Protein AF-A0A6A2ZY36-F1 (afdb_monomer_lite)

pLDDT: mean 84.41, std 17.47, range [30.14, 98.38]

Secondary structure (DSSP, 8-state):
----HHHHT-HHHHHHHHHHHHHH-EEEEEGGG-PSPPSSSEEEEESTTTT-TTGGG-SS-PPPS----HHHHHHHH-SEEEEE-SBSSTT-SSB-HHHHHHHHTTSSEEEE-----TTTSBTTB--SS-SS---HHHHS-TT--EEEE--STTS---SS-SS-B--GGGGGS-TT----S-BGGGTB---HHHH--S--SB-TT--B-SS-----PPPP--S---TTS---------S-S-PPPPGGGGSS--

Structure (mmCIF, N/CA/C/O backbone):
data_AF-A0A6A2ZY36-F1
#
_entry.id   AF-A0A6A2ZY36-F1
#
loop_
_atom_site.group_PDB
_atom_site.id
_atom_site.type_symbol
_atom_site.label_atom_id
_atom_site.label_alt_id
_atom_site.label_comp_id
_atom_site.label_asym_id
_atom_site.label_entity_id
_atom_site.label_seq_id
_atom_site.pdbx_PDB_ins_code
_atom_site.Cartn_x
_atom_site.Cartn_y
_atom_site.Cartn_z
_atom_site.occupancy
_atom_site.B_iso_or_equiv
_atom_site.auth_seq_id
_atom_site.auth_comp_id
_atom_site.auth_asym_id
_atom_site.auth_atom_id
_atom_site.pdbx_PDB_model_num
ATOM 1 N N . MET A 1 1 ? 21.900 26.917 17.293 1.00 45.84 1 MET A N 1
ATOM 2 C CA . MET A 1 1 ? 20.605 27.563 16.996 1.00 45.84 1 MET A CA 1
ATOM 3 C C . MET A 1 1 ? 19.534 26.663 17.595 1.00 45.84 1 MET A C 1
ATOM 5 O O . MET A 1 1 ? 19.335 25.571 17.084 1.00 45.84 1 MET A O 1
ATOM 9 N N . VAL A 1 2 ? 18.984 27.014 18.760 1.00 50.22 2 VAL A N 1
ATOM 10 C CA . VAL A 1 2 ? 17.964 26.189 19.430 1.00 50.22 2 VAL A CA 1
ATOM 11 C C . VAL A 1 2 ? 16.625 26.563 18.810 1.00 50.22 2 VAL A C 1
ATOM 13 O O . VAL A 1 2 ? 16.055 27.599 19.132 1.00 50.22 2 VAL A O 1
ATOM 16 N N . THR A 1 3 ? 16.170 25.772 17.847 1.00 63.72 3 THR A N 1
ATOM 17 C CA . THR A 1 3 ? 14.821 25.891 17.290 1.00 63.72 3 THR A CA 1
ATOM 18 C C . THR A 1 3 ? 13.804 25.589 18.384 1.00 63.72 3 THR A C 1
ATOM 20 O O . THR A 1 3 ? 13.923 24.578 19.080 1.00 63.72 3 THR A O 1
ATOM 23 N N . ASN A 1 4 ? 12.809 26.457 18.547 1.00 81.19 4 ASN A N 1
ATOM 24 C CA . ASN A 1 4 ? 11.738 26.261 19.510 1.00 81.19 4 ASN A CA 1
ATOM 25 C C . ASN A 1 4 ? 10.960 24.980 19.153 1.00 81.19 4 ASN A C 1
ATOM 27 O O . ASN A 1 4 ? 10.357 24.885 18.084 1.00 81.19 4 ASN A O 1
ATOM 31 N N . VAL A 1 5 ? 10.972 23.983 20.044 1.00 76.69 5 VAL A N 1
ATOM 32 C CA . VAL A 1 5 ? 10.307 22.683 19.828 1.00 76.69 5 VAL A CA 1
ATOM 33 C C . VAL A 1 5 ? 8.819 22.861 19.505 1.00 76.69 5 VAL A C 1
ATOM 35 O O . VAL A 1 5 ? 8.265 22.095 18.717 1.00 76.69 5 VAL A O 1
ATOM 38 N N . TRP A 1 6 ? 8.185 23.907 20.037 1.00 78.50 6 TRP A N 1
ATOM 39 C CA . TRP A 1 6 ? 6.778 24.219 19.792 1.00 78.50 6 TRP A CA 1
ATOM 40 C C . TRP A 1 6 ? 6.499 24.717 18.365 1.00 78.50 6 TRP A C 1
ATOM 42 O O . TRP A 1 6 ? 5.412 24.473 17.844 1.00 78.50 6 TRP A O 1
ATOM 52 N N . GLU A 1 7 ? 7.471 25.349 17.700 1.00 81.75 7 GLU A N 1
ATOM 53 C CA . GLU A 1 7 ? 7.352 25.735 16.285 1.00 81.75 7 GLU A CA 1
ATOM 54 C C . GLU A 1 7 ? 7.494 24.515 15.367 1.00 81.75 7 GLU A C 1
ATOM 56 O O . GLU A 1 7 ? 6.709 24.336 14.431 1.00 81.75 7 GLU A O 1
ATOM 61 N N . ILE A 1 8 ? 8.441 23.624 15.683 1.00 80.62 8 ILE A N 1
ATOM 62 C CA . ILE A 1 8 ? 8.648 22.366 14.950 1.00 80.62 8 ILE A CA 1
ATOM 63 C C . ILE A 1 8 ? 7.414 21.470 15.076 1.00 80.62 8 ILE A C 1
ATOM 65 O O . ILE A 1 8 ? 6.909 20.957 14.076 1.00 80.62 8 ILE A O 1
ATOM 69 N N . CYS A 1 9 ? 6.884 21.328 16.289 1.00 84.56 9 CYS A N 1
ATOM 70 C CA . CYS A 1 9 ? 5.749 20.455 16.588 1.00 84.56 9 CYS A CA 1
ATOM 71 C C . CYS A 1 9 ? 4.395 21.151 16.408 1.00 84.56 9 CYS A C 1
ATOM 73 O O . CYS A 1 9 ? 3.374 20.655 16.894 1.00 84.56 9 CYS A O 1
ATOM 75 N N . SER A 1 10 ? 4.375 22.293 15.717 1.00 89.81 10 SER A N 1
ATOM 76 C CA . SER A 1 10 ? 3.172 23.094 15.531 1.00 89.81 10 SER A CA 1
ATOM 77 C C . SER A 1 10 ? 2.039 22.291 14.868 1.00 89.81 10 SER A C 1
ATOM 79 O O . SER A 1 10 ? 2.289 21.399 14.044 1.00 89.81 10 SER A O 1
ATOM 81 N N . PRO A 1 11 ? 0.767 22.621 15.161 1.00 90.88 11 PRO A N 1
ATOM 82 C CA . PRO A 1 11 ? -0.379 21.992 14.506 1.00 90.88 11 PRO A CA 1
ATOM 83 C C . PRO A 1 11 ? -0.310 22.057 12.974 1.00 90.88 11 PRO A C 1
ATOM 85 O O . PRO A 1 11 ? -0.708 21.107 12.306 1.00 90.88 11 PRO A O 1
ATOM 88 N N . LYS A 1 12 ? 0.254 23.138 12.417 1.00 92.00 12 LYS A N 1
ATOM 89 C CA . LYS A 1 12 ? 0.430 23.326 10.971 1.00 92.00 12 LYS A CA 1
ATOM 90 C C . LYS A 1 12 ? 1.283 22.219 10.345 1.00 92.00 12 LYS A C 1
ATOM 92 O O . LYS A 1 12 ? 0.877 21.639 9.342 1.00 92.00 12 LYS A O 1
ATOM 97 N N . ASN A 1 13 ? 2.417 21.881 10.959 1.00 90.12 13 ASN A N 1
ATOM 98 C CA . ASN A 1 13 ? 3.304 20.829 10.454 1.00 90.12 13 ASN A CA 1
ATOM 99 C C . ASN A 1 13 ? 2.662 19.439 10.577 1.00 90.12 13 ASN A C 1
ATOM 101 O O . ASN A 1 13 ? 2.779 18.619 9.668 1.00 90.12 13 ASN A O 1
ATOM 105 N N . GLN A 1 14 ? 1.930 19.190 11.669 1.00 88.31 14 GLN A N 1
ATOM 106 C CA . GLN A 1 14 ? 1.202 17.930 11.860 1.00 88.31 14 GLN A CA 1
ATOM 107 C C . GLN A 1 14 ? 0.071 17.753 10.834 1.00 88.31 14 GLN A C 1
ATOM 109 O O . GLN A 1 14 ? -0.124 16.651 10.320 1.00 88.31 14 GLN A O 1
ATOM 114 N N . ILE A 1 15 ? -0.658 18.829 10.513 1.00 90.56 15 ILE A N 1
ATOM 115 C CA . ILE A 1 15 ? -1.703 18.826 9.479 1.00 90.56 15 ILE A CA 1
ATOM 116 C C . ILE A 1 15 ? -1.087 18.577 8.103 1.00 90.56 15 ILE A C 1
ATOM 118 O O . ILE A 1 15 ? -1.577 17.710 7.385 1.00 90.56 15 ILE A O 1
ATOM 122 N N . LEU A 1 16 ? 0.017 19.251 7.768 1.00 90.75 16 LEU A N 1
ATOM 123 C CA . LEU A 1 16 ? 0.695 19.058 6.485 1.00 90.75 16 LEU A CA 1
ATOM 124 C C . LEU A 1 16 ? 1.180 17.612 6.302 1.00 90.75 16 LEU A C 1
ATOM 126 O O . LEU A 1 16 ? 0.959 17.016 5.250 1.00 90.75 16 LEU A O 1
ATOM 130 N N . ALA A 1 17 ? 1.784 17.015 7.334 1.00 88.19 17 ALA A N 1
ATOM 131 C CA . ALA A 1 17 ? 2.196 15.611 7.297 1.00 88.19 17 ALA A CA 1
ATOM 132 C C . ALA A 1 17 ? 0.994 14.663 7.114 1.00 88.19 17 ALA A C 1
ATOM 134 O O . ALA A 1 17 ? 1.056 13.701 6.346 1.00 88.19 17 ALA A O 1
ATOM 135 N N . LEU A 1 18 ? -0.128 14.953 7.781 1.00 89.69 18 LEU A N 1
ATOM 136 C CA . LEU A 1 18 ? -1.365 14.185 7.638 1.00 89.69 18 LEU A CA 1
ATOM 137 C C . LEU A 1 18 ? -1.977 14.322 6.234 1.00 89.69 18 LEU A C 1
ATOM 139 O O . LEU A 1 18 ? -2.478 13.338 5.692 1.00 89.69 18 LEU A O 1
ATOM 143 N N . GLU A 1 19 ? -1.944 15.514 5.643 1.00 90.88 19 GLU A N 1
ATOM 144 C CA . GLU A 1 19 ? -2.397 15.764 4.271 1.00 90.88 19 GLU A CA 1
ATOM 145 C C . GLU A 1 19 ? -1.516 15.049 3.248 1.00 90.88 19 GLU A C 1
ATOM 147 O O . GLU A 1 19 ? -2.044 14.375 2.364 1.00 90.88 19 GLU A O 1
ATOM 152 N N . ALA A 1 20 ? -0.191 15.109 3.406 1.00 90.44 20 ALA A N 1
ATOM 153 C CA . ALA A 1 20 ? 0.746 14.376 2.560 1.00 90.44 20 ALA A CA 1
ATOM 154 C C . ALA A 1 20 ? 0.479 12.864 2.608 1.00 90.44 20 ALA A C 1
ATOM 156 O O . ALA A 1 20 ? 0.372 12.227 1.561 1.00 90.44 20 ALA A O 1
ATOM 157 N N . ALA A 1 21 ? 0.273 12.303 3.805 1.00 90.38 21 ALA A N 1
ATOM 158 C CA . ALA A 1 21 ? -0.079 10.896 3.967 1.00 90.38 21 ALA A CA 1
ATOM 159 C C . ALA A 1 21 ? -1.436 10.552 3.326 1.00 90.38 21 ALA A C 1
ATOM 161 O O . ALA A 1 21 ? -1.551 9.537 2.646 1.00 90.38 21 ALA A O 1
ATOM 162 N N . ARG A 1 22 ? -2.466 11.392 3.499 1.00 91.38 22 ARG A N 1
ATOM 163 C CA . ARG A 1 22 ? -3.797 11.180 2.894 1.00 91.38 22 ARG A CA 1
ATOM 164 C C . ARG A 1 22 ? -3.752 11.211 1.373 1.00 91.38 22 ARG A C 1
ATOM 166 O O . ARG A 1 22 ? -4.366 10.363 0.735 1.00 91.38 22 ARG A O 1
A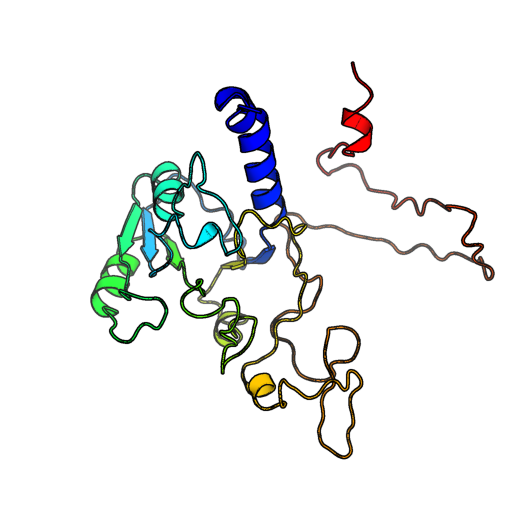TOM 173 N N . ASN A 1 23 ? -3.004 12.157 0.817 1.00 90.69 23 ASN A N 1
ATOM 174 C CA . ASN A 1 23 ? -2.794 12.270 -0.620 1.00 90.69 23 ASN A CA 1
ATOM 175 C C . ASN A 1 23 ? -1.857 11.176 -1.149 1.00 90.69 23 ASN A C 1
ATOM 177 O O . ASN A 1 23 ? -1.841 10.960 -2.350 1.00 90.69 23 ASN A O 1
ATOM 181 N N . GLY A 1 24 ? -1.103 10.510 -0.265 1.00 91.00 24 GLY A N 1
ATOM 182 C CA . GLY A 1 24 ? -0.145 9.435 -0.529 1.00 91.00 24 GLY A CA 1
ATOM 183 C C . GLY A 1 24 ? -0.746 8.050 -0.777 1.00 91.00 24 GLY A C 1
ATOM 184 O O . GLY A 1 24 ? -0.151 7.210 -1.447 1.00 91.00 24 GLY A O 1
ATOM 185 N N . ILE A 1 25 ? -1.910 7.785 -0.184 1.00 93.50 25 ILE A N 1
ATOM 186 C CA . ILE A 1 25 ? -2.499 6.444 -0.156 1.00 93.50 25 ILE A CA 1
ATOM 187 C C . ILE A 1 25 ? -3.125 6.117 -1.510 1.00 93.50 25 ILE A C 1
ATOM 189 O O . ILE A 1 25 ? -3.912 6.892 -2.053 1.00 93.50 25 ILE A O 1
ATOM 193 N N . VAL A 1 26 ? -2.831 4.923 -2.022 1.00 95.00 26 VAL A N 1
ATOM 194 C CA . VAL A 1 26 ? -3.328 4.457 -3.317 1.00 95.00 26 VAL A CA 1
ATOM 195 C C . VAL A 1 26 ? -4.366 3.361 -3.121 1.00 95.00 26 VAL A C 1
ATOM 197 O O . VAL A 1 26 ? -4.085 2.313 -2.539 1.00 95.00 26 VAL A O 1
ATOM 200 N N . LEU A 1 27 ? -5.571 3.585 -3.645 1.00 96.50 27 LEU A N 1
ATOM 201 C CA . LEU A 1 27 ? -6.621 2.573 -3.704 1.00 96.50 27 LEU A CA 1
ATOM 202 C C . LEU A 1 27 ? -6.389 1.663 -4.910 1.00 96.50 27 LEU A C 1
ATOM 204 O O . LEU A 1 27 ? -6.467 2.110 -6.051 1.00 96.50 27 LEU A O 1
ATOM 208 N N . LEU A 1 28 ? -6.097 0.390 -4.660 1.00 96.06 28 LEU A N 1
ATOM 209 C CA . LEU A 1 28 ? -5.771 -0.583 -5.705 1.00 96.06 28 LEU A CA 1
ATOM 210 C C . LEU A 1 28 ? -6.977 -1.441 -6.104 1.00 96.06 28 LEU A C 1
ATOM 212 O O . LEU A 1 28 ? -7.132 -1.795 -7.274 1.00 96.06 28 LEU A O 1
ATOM 216 N N . LYS A 1 29 ? -7.854 -1.734 -5.143 1.00 96.75 29 LYS A N 1
ATOM 217 C CA . LYS A 1 29 ? -9.073 -2.527 -5.338 1.00 96.75 29 L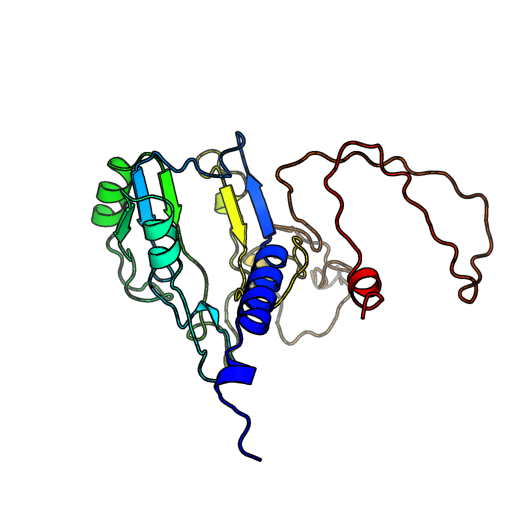YS A CA 1
ATOM 218 C C . LYS A 1 29 ? -10.181 -2.019 -4.422 1.00 96.75 29 LYS A C 1
ATOM 220 O O . LYS A 1 29 ? -9.892 -1.640 -3.287 1.00 96.75 29 LYS A O 1
ATOM 225 N N . ASN A 1 30 ? -11.420 -1.999 -4.913 1.00 96.69 30 ASN A N 1
ATOM 226 C CA . ASN A 1 30 ? -12.605 -1.634 -4.131 1.00 96.69 30 ASN A CA 1
ATOM 227 C C . ASN A 1 30 ? -13.878 -2.260 -4.722 1.00 96.69 30 ASN A C 1
ATOM 229 O O . ASN A 1 30 ? -14.711 -1.580 -5.331 1.00 96.69 30 ASN A O 1
ATOM 233 N N . ASP A 1 31 ? -14.006 -3.569 -4.565 1.00 94.25 31 ASP A N 1
ATOM 234 C CA . ASP A 1 31 ? -15.136 -4.337 -5.072 1.00 94.25 31 ASP A CA 1
ATOM 235 C C . ASP A 1 31 ? -16.379 -4.089 -4.221 1.00 94.25 31 ASP A C 1
ATOM 237 O O . ASP A 1 31 ? -16.299 -3.825 -3.020 1.00 94.25 31 ASP A O 1
ATOM 241 N N . ALA A 1 32 ? -17.548 -4.129 -4.865 1.00 88.88 32 ALA A N 1
ATOM 242 C CA . ALA A 1 32 ? -18.848 -3.872 -4.237 1.00 88.88 32 ALA A CA 1
ATOM 243 C C . ALA A 1 32 ? -18.923 -2.562 -3.418 1.00 88.88 32 ALA A C 1
ATOM 245 O O . ALA A 1 32 ? -19.812 -2.409 -2.584 1.00 88.88 32 ALA A O 1
ATOM 246 N N . LYS A 1 33 ? -18.017 -1.601 -3.675 1.00 91.25 33 LYS A N 1
ATOM 247 C CA . LYS A 1 33 ? -17.857 -0.367 -2.886 1.00 91.25 33 LYS A CA 1
ATOM 248 C C . LYS A 1 33 ? -17.663 -0.653 -1.388 1.00 91.25 33 LYS A C 1
ATOM 250 O O . LYS A 1 33 ? -18.218 0.060 -0.555 1.00 91.25 33 LYS A O 1
ATOM 255 N N . LEU A 1 34 ? -16.883 -1.689 -1.063 1.00 94.12 34 LEU A N 1
ATOM 256 C CA . LEU A 1 34 ? -16.559 -2.076 0.311 1.00 94.12 34 LEU A CA 1
ATOM 257 C C . LEU A 1 34 ? -16.033 -0.896 1.142 1.00 94.12 34 LEU A C 1
ATOM 259 O O . LEU A 1 34 ? -16.395 -0.732 2.305 1.00 94.12 34 LEU A O 1
ATOM 263 N N . LEU A 1 35 ? -15.153 -0.093 0.544 1.00 94.69 35 LEU A N 1
ATOM 264 C CA . LEU A 1 35 ? -14.575 1.095 1.154 1.00 94.69 35 LEU A CA 1
ATOM 265 C C . LEU A 1 35 ? -15.300 2.365 0.676 1.00 94.69 35 LEU A C 1
ATOM 267 O O . LEU A 1 35 ? -15.588 2.479 -0.524 1.00 94.69 35 LEU A O 1
ATOM 271 N N . PRO A 1 36 ? -15.517 3.354 1.572 1.00 93.56 36 PRO A N 1
ATOM 272 C CA . PRO A 1 36 ? -15.075 3.413 2.977 1.00 93.56 36 PRO A CA 1
ATOM 273 C C . PRO A 1 36 ? -15.922 2.568 3.950 1.00 93.56 36 PRO A C 1
ATOM 275 O O . PRO A 1 36 ? -17.133 2.451 3.795 1.00 93.56 36 PRO A O 1
ATOM 278 N N . LEU A 1 37 ? -15.280 2.041 5.000 1.00 9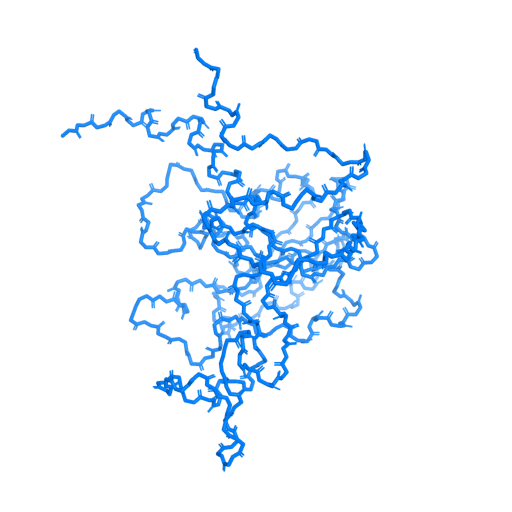2.19 37 LEU A N 1
ATOM 279 C CA . LEU A 1 37 ? -15.939 1.236 6.036 1.00 92.19 37 LEU A CA 1
ATOM 280 C C . LEU A 1 37 ? -16.890 2.087 6.907 1.00 92.19 37 LEU A C 1
ATOM 282 O O . LEU A 1 37 ? -16.495 3.176 7.330 1.00 92.19 37 LEU A O 1
ATOM 286 N N . PRO A 1 38 ? -18.107 1.616 7.244 1.00 91.12 38 PRO A N 1
ATOM 287 C CA . PRO A 1 38 ? -18.962 2.289 8.225 1.00 91.12 38 PRO A CA 1
ATOM 288 C C . PRO A 1 38 ? -18.374 2.292 9.653 1.00 91.12 38 PRO A C 1
ATOM 290 O O . PRO A 1 38 ? -17.576 1.447 10.032 1.00 91.12 38 PRO A O 1
ATOM 293 N N . LYS A 1 39 ? -18.777 3.252 10.495 1.00 90.12 39 LYS A N 1
ATOM 294 C CA . LYS A 1 39 ? -18.261 3.368 11.880 1.00 90.12 39 LYS A CA 1
ATOM 295 C C . LYS A 1 39 ? -18.943 2.427 12.882 1.00 90.12 39 LYS A C 1
ATOM 297 O O . LYS A 1 39 ? -18.340 2.056 13.886 1.00 90.12 39 LYS A O 1
ATOM 302 N N . SER A 1 40 ? -20.202 2.077 12.627 1.00 87.25 40 SER A N 1
ATOM 303 C CA . SER A 1 40 ? -21.051 1.279 13.521 1.00 87.25 40 SER A CA 1
ATOM 304 C C . SER A 1 40 ? -20.976 -0.210 13.168 1.00 87.25 40 SER A C 1
ATOM 306 O O . SER A 1 40 ? -21.968 -0.793 12.749 1.00 87.25 40 SER A O 1
ATOM 308 N N . MET A 1 41 ? -19.785 -0.798 13.283 1.00 91.06 41 MET A N 1
ATOM 309 C CA . MET A 1 41 ? -19.503 -2.205 12.957 1.00 91.06 41 MET A CA 1
ATOM 310 C C . MET A 1 41 ? -18.570 -2.840 13.998 1.00 91.06 41 MET A C 1
ATOM 312 O O . MET A 1 41 ? -18.011 -2.142 14.850 1.00 91.06 41 MET A O 1
ATOM 316 N N . SER A 1 42 ? -18.353 -4.147 13.882 1.00 96.88 42 SER A N 1
ATOM 317 C CA . SER A 1 42 ? -17.237 -4.863 14.500 1.00 96.88 42 SER A CA 1
ATOM 318 C C . SER A 1 42 ? -16.089 -5.075 13.503 1.00 96.88 42 SER A C 1
ATOM 320 O O . SER A 1 42 ? -16.307 -5.387 12.332 1.00 96.88 42 SER A O 1
ATOM 322 N N . LEU A 1 43 ? -14.852 -4.879 13.962 1.00 97.88 43 LEU A N 1
ATOM 323 C CA . LEU A 1 43 ? -13.655 -4.899 13.124 1.00 97.88 43 LEU A CA 1
ATOM 324 C C . LEU A 1 43 ? -12.595 -5.842 13.701 1.00 97.88 43 LEU A C 1
ATOM 326 O O . LEU A 1 43 ? -12.162 -5.682 14.841 1.00 97.88 43 LEU A O 1
ATOM 330 N N . ALA A 1 44 ? -12.118 -6.782 12.895 1.00 98.38 44 ALA A N 1
ATOM 331 C CA . ALA A 1 44 ? -10.916 -7.552 13.182 1.00 98.38 44 ALA A CA 1
ATOM 332 C C . ALA A 1 44 ? -9.721 -6.895 12.484 1.00 98.38 44 ALA A C 1
ATOM 334 O O . ALA A 1 44 ? -9.680 -6.814 11.260 1.00 98.38 44 ALA A O 1
ATOM 335 N N . VAL A 1 45 ? -8.732 -6.440 13.247 1.00 98.19 45 VAL A N 1
ATOM 336 C CA . VAL A 1 45 ? -7.459 -5.944 12.711 1.00 98.19 45 VAL A CA 1
ATOM 337 C C . VAL A 1 45 ? -6.417 -7.034 12.892 1.00 98.19 45 VAL A C 1
ATOM 339 O O . VAL A 1 45 ? -6.164 -7.470 14.014 1.00 98.19 45 VAL A O 1
ATOM 342 N N . ILE A 1 46 ? -5.818 -7.499 11.801 1.00 98.12 46 ILE A N 1
ATOM 343 C CA . ILE A 1 46 ? -4.875 -8.616 11.839 1.00 98.12 46 ILE A CA 1
ATOM 344 C C . ILE A 1 46 ? -3.594 -8.242 11.105 1.00 98.12 46 ILE A C 1
ATOM 346 O O . ILE A 1 46 ? -3.642 -7.696 10.008 1.00 98.12 46 ILE A O 1
ATOM 350 N N . GLY A 1 47 ? -2.445 -8.566 11.687 1.00 96.12 47 GLY A N 1
ATOM 351 C CA . GLY A 1 47 ? -1.160 -8.481 10.999 1.00 96.12 47 GLY A CA 1
ATOM 352 C C . GLY A 1 47 ? -0.070 -7.765 11.799 1.00 96.12 47 GLY A C 1
ATOM 353 O O . GLY A 1 47 ? -0.370 -6.916 12.645 1.00 96.12 47 GLY A O 1
ATOM 354 N N . PRO A 1 48 ? 1.203 -8.081 11.510 1.00 93.69 48 PRO A N 1
ATOM 355 C CA . PRO A 1 48 ? 2.354 -7.627 12.294 1.00 93.69 48 PRO A CA 1
ATOM 356 C C . PRO A 1 48 ? 2.570 -6.106 12.246 1.00 93.69 48 PRO A C 1
ATOM 358 O O . PRO A 1 48 ? 3.103 -5.531 13.189 1.00 93.69 48 PRO A O 1
ATOM 361 N N . ASN A 1 49 ? 2.114 -5.429 11.185 1.00 93.38 49 ASN A N 1
ATOM 362 C CA . ASN A 1 49 ? 2.275 -3.979 11.028 1.00 93.38 49 ASN A CA 1
ATOM 363 C C . ASN A 1 49 ? 1.165 -3.152 11.697 1.00 93.38 49 ASN A C 1
ATOM 365 O O . ASN A 1 49 ? 1.226 -1.920 11.695 1.00 93.38 49 ASN A O 1
ATOM 369 N N . ALA A 1 50 ? 0.136 -3.789 12.262 1.00 95.06 50 ALA A N 1
ATOM 370 C CA . ALA A 1 50 ? -1.012 -3.065 12.795 1.00 95.06 50 ALA A CA 1
ATOM 371 C C . ALA A 1 50 ? -0.678 -2.237 14.043 1.00 95.06 50 ALA A C 1
ATOM 373 O O . ALA A 1 50 ? -1.178 -1.120 14.172 1.00 95.06 50 ALA A O 1
ATOM 374 N N . ASP A 1 51 ? 0.165 -2.754 14.937 1.00 93.88 51 ASP A N 1
ATOM 375 C CA . ASP A 1 51 ? 0.533 -2.101 16.203 1.00 93.88 51 ASP A CA 1
ATOM 376 C C . ASP A 1 51 ? 1.982 -1.580 16.205 1.00 93.88 51 ASP A C 1
ATOM 378 O O . ASP A 1 51 ? 2.646 -1.536 17.235 1.00 93.88 51 ASP A O 1
ATOM 382 N N . SER A 1 52 ? 2.493 -1.193 15.028 1.00 88.56 52 SER A N 1
ATOM 383 C CA . SER A 1 52 ? 3.845 -0.643 14.879 1.00 88.56 52 SER A CA 1
ATOM 384 C C . SER A 1 52 ? 3.811 0.838 14.478 1.00 88.56 52 SER A C 1
ATOM 386 O O . SER A 1 52 ? 3.598 1.167 13.305 1.00 88.56 52 SER A O 1
ATOM 388 N N . PRO A 1 53 ? 4.033 1.774 15.420 1.00 83.19 53 PRO A N 1
ATOM 389 C CA . PRO A 1 53 ? 4.159 3.192 15.090 1.00 83.19 53 PRO A CA 1
ATOM 390 C C . PRO A 1 53 ? 5.478 3.509 14.368 1.00 83.19 53 PRO A C 1
ATOM 392 O O . PRO A 1 53 ? 5.542 4.498 13.639 1.00 83.19 53 PRO A O 1
ATOM 395 N N . GLN A 1 54 ? 6.519 2.689 14.555 1.00 81.56 54 GLN A N 1
ATOM 396 C CA . GLN A 1 54 ? 7.847 2.915 13.976 1.00 81.56 54 GLN A CA 1
ATOM 397 C C . GLN A 1 54 ? 7.922 2.497 12.509 1.00 81.56 54 GLN A C 1
ATOM 399 O O . GLN A 1 54 ? 8.528 3.210 11.714 1.00 81.56 54 GLN A O 1
ATOM 404 N N . THR A 1 55 ? 7.242 1.408 12.118 1.00 84.62 55 THR A N 1
ATOM 405 C CA . THR A 1 55 ? 7.262 0.932 10.724 1.00 84.62 55 THR A CA 1
ATOM 406 C C . THR A 1 55 ? 6.884 2.042 9.751 1.00 84.62 55 THR A C 1
ATOM 408 O O . THR A 1 55 ? 7.475 2.150 8.695 1.00 84.62 55 THR A O 1
ATOM 411 N N . ARG A 1 56 ? 5.948 2.921 10.115 1.00 83.56 56 ARG A N 1
ATOM 412 C CA . ARG A 1 56 ? 5.414 3.975 9.239 1.00 83.56 56 ARG A CA 1
ATOM 413 C C . ARG A 1 56 ? 6.419 5.056 8.841 1.00 83.56 56 ARG A C 1
ATOM 415 O O . ARG A 1 56 ? 6.126 5.812 7.923 1.00 83.56 56 ARG A O 1
ATOM 422 N N . ILE A 1 57 ? 7.518 5.174 9.576 1.00 85.38 57 ILE A N 1
ATOM 423 C CA . ILE A 1 57 ? 8.461 6.286 9.463 1.00 85.38 57 ILE A CA 1
ATOM 424 C C . ILE A 1 57 ? 9.465 6.050 8.322 1.00 85.38 57 ILE A C 1
ATOM 426 O O . ILE A 1 57 ? 10.007 7.013 7.793 1.00 85.38 57 ILE A O 1
ATOM 430 N N . GLY A 1 58 ? 9.683 4.793 7.922 1.00 88.00 58 GLY A N 1
ATOM 431 C CA . GLY A 1 58 ? 10.700 4.445 6.929 1.00 88.00 58 GLY A CA 1
ATOM 432 C C . GLY A 1 58 ? 12.118 4.563 7.498 1.00 88.00 58 GLY A C 1
ATOM 433 O O . GLY A 1 58 ? 12.367 4.181 8.644 1.00 88.00 58 GLY A O 1
ATOM 434 N N . ASN A 1 59 ? 13.053 5.070 6.694 1.00 89.00 59 ASN A N 1
ATOM 435 C CA . ASN A 1 59 ? 14.441 5.342 7.081 1.00 89.00 59 ASN A CA 1
ATOM 436 C C . ASN A 1 59 ? 14.757 6.844 7.030 1.00 89.00 59 ASN A C 1
ATOM 438 O O . ASN A 1 59 ? 13.888 7.662 6.751 1.00 89.00 59 ASN A O 1
ATOM 442 N N . TYR A 1 60 ? 16.003 7.215 7.353 1.00 90.25 60 TYR A N 1
ATOM 443 C CA . TYR A 1 60 ? 16.486 8.603 7.285 1.00 90.25 60 TYR A CA 1
ATOM 444 C C . TYR A 1 60 ? 15.617 9.627 8.043 1.00 90.25 60 TYR A C 1
ATOM 446 O O . TYR A 1 60 ? 15.586 10.812 7.714 1.00 90.25 60 TYR A O 1
ATOM 454 N N . ALA A 1 61 ? 14.935 9.184 9.098 1.00 87.50 61 ALA A N 1
ATOM 455 C CA . ALA A 1 61 ? 14.014 10.002 9.866 1.00 87.50 61 ALA A CA 1
ATOM 456 C C . ALA A 1 61 ? 14.558 10.336 11.256 1.00 87.50 61 ALA A C 1
ATOM 458 O O . ALA A 1 61 ? 15.165 9.504 11.932 1.00 87.50 61 ALA A O 1
ATOM 459 N N . GLY A 1 62 ? 14.286 11.561 11.704 1.00 85.88 62 GLY A N 1
ATOM 460 C CA . GLY A 1 62 ? 14.457 11.941 13.103 1.00 85.88 62 GLY A CA 1
ATOM 461 C C . GLY A 1 62 ? 13.318 11.413 13.989 1.00 85.88 62 GLY A C 1
ATOM 462 O O . GLY A 1 62 ? 12.292 10.955 13.477 1.00 85.88 62 GLY A O 1
ATOM 463 N N . PRO A 1 63 ? 13.454 11.509 15.323 1.00 85.88 63 PRO A N 1
ATOM 464 C CA . PRO A 1 63 ? 12.391 11.133 16.250 1.00 85.88 63 PRO A CA 1
ATOM 465 C C . PRO A 1 63 ? 11.107 11.933 15.968 1.00 85.88 63 PRO A C 1
ATOM 467 O O . PRO A 1 63 ? 11.143 13.167 16.002 1.00 85.88 63 PRO A O 1
ATOM 470 N N . PRO A 1 64 ? 9.963 11.281 15.690 1.00 85.19 64 PRO A N 1
ATOM 471 C CA . PRO A 1 64 ? 8.726 12.002 15.437 1.00 85.19 64 PRO A CA 1
ATOM 472 C C . PRO A 1 64 ? 8.167 12.576 16.740 1.00 85.19 64 PRO A C 1
ATOM 474 O O . PRO A 1 64 ? 8.227 11.940 17.790 1.00 85.19 64 PRO A O 1
ATOM 477 N N . TRP A 1 65 ? 7.514 13.736 16.656 1.00 84.62 65 TRP A N 1
ATOM 478 C CA . TRP A 1 65 ? 6.747 14.279 17.784 1.00 84.62 65 TRP A CA 1
ATOM 479 C C . TRP A 1 65 ? 5.596 13.355 18.197 1.00 84.62 65 TRP A C 1
ATOM 481 O O . TRP A 1 65 ? 5.331 13.132 19.376 1.00 84.62 65 TRP A O 1
ATOM 491 N N . LYS A 1 66 ? 4.888 12.818 17.200 1.00 85.44 66 LYS A N 1
ATOM 492 C CA . LYS A 1 66 ? 3.753 11.922 17.387 1.00 85.44 66 LYS A CA 1
ATOM 493 C C . LYS A 1 66 ? 3.740 10.899 16.264 1.00 85.44 66 LYS A C 1
ATOM 495 O O . LYS A 1 66 ? 3.727 11.271 15.095 1.00 85.44 66 LYS A O 1
ATOM 500 N N . SER A 1 67 ? 3.670 9.624 16.627 1.00 85.25 67 SER A N 1
ATOM 501 C CA . SER A 1 67 ? 3.371 8.542 15.692 1.00 85.25 67 SER A CA 1
ATOM 502 C C . SER A 1 67 ? 2.183 7.744 16.214 1.00 85.25 67 SER A C 1
ATOM 504 O O . SER A 1 67 ? 2.127 7.398 17.392 1.00 85.25 67 SER A O 1
ATOM 506 N N . VAL A 1 68 ? 1.201 7.508 15.345 1.00 90.12 68 VAL A N 1
ATOM 507 C CA . VAL A 1 68 ? -0.032 6.783 15.671 1.00 90.12 68 VAL A CA 1
ATOM 508 C C . VAL A 1 68 ? -0.021 5.480 14.888 1.00 90.12 68 VAL A C 1
ATOM 510 O O . VAL A 1 68 ? 0.008 5.495 13.655 1.00 90.12 68 VAL A O 1
ATOM 513 N N . ALA A 1 69 ? -0.050 4.354 15.600 1.00 92.62 69 ALA A N 1
ATOM 514 C CA . ALA A 1 69 ? -0.131 3.043 14.969 1.00 92.62 69 ALA A CA 1
ATOM 515 C C . ALA A 1 69 ? -1.475 2.879 14.229 1.00 92.62 69 ALA A C 1
ATOM 517 O O . ALA A 1 69 ? -2.498 3.398 14.698 1.00 92.62 69 ALA A O 1
ATOM 518 N N . PRO A 1 70 ? -1.524 2.139 13.104 1.00 94.31 70 PRO A N 1
ATOM 519 C CA . PRO A 1 70 ? -2.774 1.884 12.389 1.00 94.31 70 PRO A CA 1
ATOM 520 C C . PRO A 1 70 ? -3.875 1.318 13.293 1.00 94.31 70 PRO A C 1
ATOM 522 O O . PRO A 1 70 ? -5.020 1.760 13.220 1.00 94.31 70 PRO A O 1
ATOM 525 N N . LEU A 1 71 ? -3.521 0.412 14.208 1.00 96.44 71 LEU A N 1
ATOM 526 C CA . LEU A 1 71 ? -4.436 -0.163 15.187 1.00 96.44 71 LEU A CA 1
ATOM 527 C C . LEU A 1 71 ? -5.055 0.902 16.095 1.00 96.44 71 LEU A C 1
ATOM 529 O O . LEU A 1 71 ? -6.261 0.880 16.335 1.00 96.44 71 LEU A O 1
ATOM 533 N N . GLN A 1 72 ? -4.251 1.844 16.589 1.00 95.50 72 GLN A N 1
ATOM 534 C CA . GLN A 1 72 ? -4.737 2.928 17.441 1.00 95.50 72 GLN A CA 1
ATOM 535 C C . GLN A 1 72 ? -5.703 3.840 16.673 1.00 95.50 72 GLN A C 1
ATOM 537 O O . GLN A 1 72 ? -6.750 4.219 1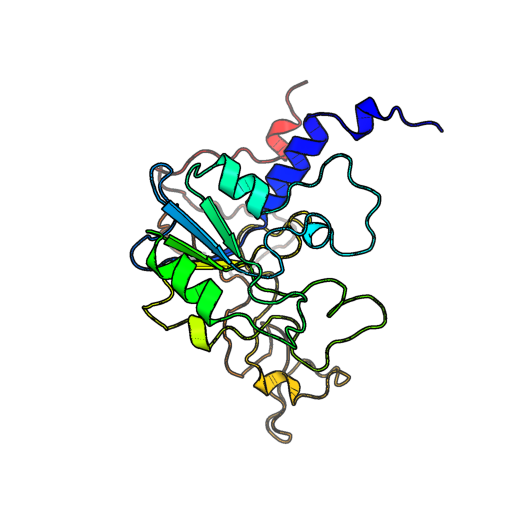7.203 1.00 95.50 72 GLN A O 1
ATOM 542 N N . ALA A 1 73 ? -5.390 4.150 15.411 1.00 93.56 73 ALA A N 1
ATOM 543 C CA . ALA A 1 73 ? -6.272 4.930 14.550 1.00 93.56 73 ALA A CA 1
ATOM 544 C C . ALA A 1 73 ? -7.595 4.190 14.276 1.00 93.56 73 ALA A C 1
ATOM 546 O O . ALA A 1 73 ? -8.666 4.781 14.429 1.00 93.56 73 ALA A O 1
ATOM 547 N N . LEU A 1 74 ? -7.545 2.891 13.966 1.00 95.81 74 LEU A N 1
ATOM 548 C CA . LEU A 1 74 ? -8.730 2.069 13.698 1.00 95.81 74 LEU A CA 1
ATOM 549 C C . LEU A 1 74 ? -9.600 1.877 14.945 1.00 95.81 74 LEU A C 1
ATOM 551 O O . LEU A 1 74 ? -10.805 2.090 14.859 1.00 95.81 74 LEU A O 1
ATOM 555 N N . LYS A 1 75 ? -9.011 1.621 16.120 1.00 96.19 75 LYS A N 1
ATOM 556 C CA . LYS A 1 75 ? -9.732 1.597 17.410 1.00 96.19 75 LYS A CA 1
ATOM 557 C C . LYS A 1 75 ? -10.418 2.930 17.729 1.00 96.19 75 LYS A C 1
ATOM 559 O O . LYS A 1 75 ? -11.455 2.963 18.394 1.00 96.19 75 LYS A O 1
ATOM 564 N N . SER A 1 76 ? -9.846 4.051 17.281 1.00 95.19 76 SER A N 1
ATOM 565 C CA . SER A 1 76 ? -10.476 5.365 17.452 1.00 95.19 76 SER A CA 1
ATOM 566 C C . SER A 1 76 ? -11.679 5.562 16.519 1.00 95.19 76 SER A C 1
ATOM 568 O O . SER A 1 76 ? -12.637 6.228 16.918 1.00 95.19 76 SER A O 1
ATOM 570 N N . TYR A 1 77 ? -11.643 4.943 15.331 1.00 95.12 77 TYR A N 1
ATOM 571 C CA . TYR A 1 77 ? -12.658 5.029 14.279 1.00 95.12 77 TYR A CA 1
ATOM 572 C C . TYR A 1 77 ? -13.826 4.045 14.478 1.00 95.12 77 TYR A C 1
ATOM 574 O O . TYR A 1 77 ? -14.981 4.466 14.425 1.00 95.12 77 TYR A O 1
ATOM 582 N N . VAL A 1 78 ? -13.529 2.772 14.764 1.00 96.44 78 VAL A N 1
ATOM 583 C CA . VAL A 1 78 ? -14.487 1.701 15.087 1.00 96.44 78 VAL A CA 1
ATOM 584 C C . VAL A 1 78 ? -14.211 1.218 16.508 1.00 96.44 78 VAL A C 1
ATOM 586 O O . VAL A 1 78 ? -13.167 0.628 16.792 1.00 96.44 78 VAL A O 1
ATOM 589 N N . LYS A 1 79 ? -15.150 1.462 17.428 1.00 93.62 79 LYS A N 1
ATOM 590 C CA . LYS A 1 79 ? -14.955 1.148 18.855 1.00 93.62 79 LYS A CA 1
ATOM 591 C C . LYS A 1 79 ? -14.873 -0.353 19.129 1.00 93.62 79 LYS A C 1
ATOM 593 O O . LYS A 1 79 ? -14.073 -0.765 19.964 1.00 93.62 79 LYS A O 1
ATOM 598 N N . ASN A 1 80 ? -15.652 -1.159 18.410 1.00 96.38 80 ASN A N 1
ATOM 599 C CA . ASN A 1 80 ? -15.632 -2.615 18.523 1.00 96.38 80 ASN A CA 1
ATOM 600 C C . ASN A 1 80 ? -14.534 -3.217 17.628 1.00 96.38 80 ASN A C 1
ATOM 602 O O . ASN A 1 80 ? -14.821 -3.868 16.628 1.00 96.38 80 ASN A O 1
ATOM 606 N N . THR A 1 81 ? -13.272 -2.927 17.952 1.00 97.69 81 THR A N 1
ATOM 607 C CA . THR A 1 81 ? -12.107 -3.433 17.213 1.00 97.69 81 THR A CA 1
ATOM 608 C C . THR A 1 81 ? -11.335 -4.456 18.042 1.00 97.69 81 THR A C 1
ATOM 610 O O . THR A 1 81 ? -10.838 -4.132 19.124 1.00 97.69 81 THR A O 1
ATOM 613 N N . VAL A 1 82 ? -11.153 -5.661 17.500 1.00 97.88 82 VAL A N 1
ATOM 614 C CA . VAL A 1 82 ? -10.315 -6.725 18.071 1.00 97.88 82 VAL A CA 1
ATOM 615 C C . VAL A 1 82 ? -9.044 -6.864 17.239 1.00 97.88 82 VAL A C 1
ATOM 617 O O . VAL A 1 82 ? -9.085 -6.769 16.017 1.00 97.88 82 VAL A O 1
ATOM 620 N N . TYR A 1 83 ? -7.906 -7.074 17.898 1.00 97.88 83 TYR A N 1
ATOM 621 C CA . TYR A 1 83 ? -6.601 -7.153 17.245 1.00 97.88 83 TYR A CA 1
ATOM 622 C C . TYR A 1 83 ? -5.914 -8.492 17.472 1.00 97.88 83 TYR A C 1
ATOM 624 O O . TYR A 1 83 ? -5.963 -9.032 18.577 1.00 97.88 83 TYR A O 1
ATOM 632 N N . HIS A 1 84 ? -5.213 -8.972 16.445 1.00 97.44 84 HIS A N 1
ATOM 633 C CA . HIS A 1 84 ? -4.253 -10.057 16.579 1.00 97.44 84 HIS A CA 1
ATOM 634 C C . HIS A 1 84 ? -3.068 -9.895 15.611 1.00 97.44 84 HIS A C 1
ATOM 636 O O . HIS A 1 84 ? -3.285 -9.728 14.413 1.00 97.44 84 HIS A O 1
ATOM 642 N N . PRO A 1 85 ? -1.807 -10.007 16.062 1.00 95.62 85 PRO A N 1
ATOM 643 C CA . PRO A 1 85 ? -0.650 -9.843 15.177 1.00 95.62 85 PRO A CA 1
ATOM 644 C C . PRO A 1 85 ? -0.559 -10.942 14.106 1.00 95.62 85 PRO A C 1
ATOM 646 O O . PRO A 1 85 ? -0.072 -10.690 13.008 1.00 95.62 85 PRO A O 1
ATOM 649 N N . CYS A 1 86 ? -1.073 -12.147 14.400 1.00 96.06 86 CYS A N 1
ATOM 650 C CA . CYS A 1 86 ? -0.913 -13.396 13.631 1.00 96.06 86 CYS A CA 1
ATOM 651 C C . CYS A 1 86 ? 0.543 -13.878 13.544 1.00 96.06 86 CYS A C 1
ATOM 653 O O . CYS A 1 86 ? 0.824 -15.016 13.917 1.00 96.06 86 CYS A O 1
ATOM 655 N N . CYS A 1 87 ? 1.447 -12.998 13.128 1.00 92.56 87 CYS A N 1
ATOM 656 C CA . CYS A 1 87 ? 2.889 -13.174 13.093 1.00 92.56 87 CYS A CA 1
ATOM 657 C C . CYS A 1 87 ? 3.541 -12.213 14.089 1.00 92.56 87 CYS A C 1
ATOM 659 O O . CYS A 1 87 ? 3.159 -11.048 14.156 1.00 92.56 87 CYS A O 1
ATOM 661 N N . ASN A 1 88 ? 4.574 -12.659 14.803 1.00 86.69 88 ASN A N 1
ATOM 662 C CA . ASN A 1 88 ? 5.316 -11.777 15.716 1.00 86.69 88 ASN A CA 1
ATOM 663 C C . ASN A 1 88 ? 6.253 -10.798 14.984 1.00 86.69 88 ASN A C 1
ATOM 665 O O . ASN A 1 88 ? 6.627 -9.773 15.542 1.00 86.69 88 ASN A O 1
ATOM 669 N N . MET A 1 89 ? 6.654 -11.128 13.754 1.00 86.19 89 MET A N 1
ATOM 670 C CA . MET A 1 89 ? 7.585 -10.358 12.925 1.00 86.19 89 MET A CA 1
ATOM 671 C C . MET A 1 89 ? 7.143 -10.389 11.462 1.00 86.19 89 MET A C 1
ATOM 673 O O . MET A 1 89 ? 6.381 -11.270 11.061 1.00 86.19 89 MET A O 1
ATOM 677 N N . ILE A 1 90 ? 7.669 -9.462 10.660 1.00 88.38 90 ILE A N 1
ATOM 678 C CA . ILE A 1 90 ? 7.340 -9.335 9.234 1.00 88.38 90 ILE A CA 1
ATOM 679 C C . ILE A 1 90 ? 7.774 -10.547 8.411 1.00 88.38 90 ILE A C 1
ATOM 681 O O . ILE A 1 90 ? 7.003 -11.011 7.577 1.00 88.38 90 ILE A O 1
ATOM 685 N N . SER A 1 91 ? 8.937 -11.132 8.707 1.00 84.94 91 SER A N 1
ATOM 686 C CA . SER A 1 91 ? 9.391 -12.386 8.083 1.00 84.94 91 SER A CA 1
ATOM 687 C C . SER A 1 91 ? 8.513 -13.599 8.423 1.00 84.94 91 SER A C 1
ATOM 689 O O . SER A 1 91 ? 8.655 -14.644 7.799 1.00 84.94 91 SER A O 1
ATOM 691 N N . CYS A 1 92 ? 7.620 -13.460 9.413 1.00 87.12 92 CYS A N 1
ATOM 692 C CA . CYS A 1 92 ? 6.579 -14.409 9.798 1.00 87.12 92 CYS A CA 1
ATOM 693 C C . CYS A 1 92 ? 7.013 -15.890 9.802 1.00 87.12 92 CYS A C 1
ATOM 695 O O . CYS A 1 92 ? 6.423 -16.740 9.141 1.00 87.12 92 CYS A O 1
ATOM 697 N N . SER A 1 93 ? 8.036 -16.224 10.593 1.00 84.69 93 SER A N 1
ATOM 698 C CA . SER A 1 93 ? 8.507 -17.611 10.742 1.00 84.69 93 SER A CA 1
ATOM 699 C C . SER A 1 93 ? 7.536 -18.519 11.506 1.00 84.69 93 SER A C 1
ATOM 701 O O . SER A 1 93 ? 7.546 -19.734 11.334 1.00 84.69 93 SER A O 1
ATOM 703 N N . THR A 1 94 ? 6.702 -17.937 12.369 1.00 86.69 94 THR A N 1
ATOM 704 C CA . THR A 1 94 ? 5.681 -18.637 13.153 1.00 86.69 94 THR A CA 1
ATOM 705 C C . THR A 1 94 ? 4.356 -17.906 13.020 1.00 86.69 94 THR A C 1
ATOM 707 O O . THR A 1 94 ? 4.308 -16.673 13.048 1.00 86.69 94 THR A O 1
ATOM 710 N N . THR A 1 95 ? 3.280 -18.675 12.862 1.00 92.00 95 THR A N 1
ATOM 711 C CA . THR A 1 95 ? 1.937 -18.144 12.638 1.00 92.00 95 THR A CA 1
ATOM 712 C C . THR A 1 95 ? 0.966 -18.664 13.689 1.00 92.00 95 THR A C 1
ATOM 714 O O . THR A 1 95 ? 1.055 -19.799 14.151 1.00 92.00 95 THR A O 1
ATOM 717 N N . ALA A 1 96 ? 0.002 -17.826 14.050 1.00 95.56 96 ALA A N 1
ATOM 718 C CA . ALA A 1 96 ? -1.137 -18.191 14.883 1.00 95.56 96 ALA A CA 1
ATOM 719 C C . ALA A 1 96 ? -2.438 -18.002 14.084 1.00 95.56 96 ALA A C 1
ATOM 721 O O . ALA A 1 96 ? -3.312 -17.211 14.452 1.00 95.56 96 ALA A O 1
ATOM 722 N N . ILE A 1 97 ? -2.526 -18.721 12.956 1.00 95.69 97 ILE A N 1
ATOM 723 C CA . ILE A 1 97 ? -3.616 -18.607 11.973 1.00 95.69 97 ILE A CA 1
ATOM 724 C C . ILE A 1 97 ? -4.965 -18.942 12.605 1.00 95.69 97 ILE A C 1
ATOM 726 O O . ILE A 1 97 ? -5.917 -18.198 12.405 1.00 95.69 97 ILE A O 1
ATOM 730 N N . GLU A 1 98 ? -5.048 -20.003 13.409 1.00 96.62 98 GLU A N 1
ATOM 731 C CA . GLU A 1 98 ? -6.304 -20.426 14.045 1.00 96.62 98 GLU A CA 1
ATOM 732 C C . GLU A 1 98 ? -6.920 -19.297 14.883 1.00 96.62 98 GLU A C 1
ATOM 734 O O . GLU A 1 98 ? -8.074 -18.923 14.682 1.00 96.62 98 GLU A O 1
ATOM 739 N N . LYS A 1 99 ? -6.109 -18.649 15.729 1.00 96.38 99 LYS A N 1
ATOM 740 C CA . LYS A 1 99 ? -6.546 -17.498 16.534 1.00 96.38 99 LYS A CA 1
ATOM 741 C C . LYS A 1 99 ? -6.974 -16.313 15.669 1.00 96.38 99 LYS A C 1
ATOM 743 O O . LYS A 1 99 ? -7.958 -15.645 15.981 1.00 96.38 99 LYS A O 1
ATOM 748 N N . ALA A 1 100 ? -6.240 -16.043 14.588 1.00 97.31 100 ALA A N 1
ATOM 749 C CA . ALA A 1 100 ? -6.573 -14.971 13.655 1.00 97.31 100 ALA A CA 1
ATOM 750 C C . ALA A 1 100 ? -7.920 -15.233 12.953 1.00 97.31 100 ALA A C 1
ATOM 752 O O . ALA A 1 100 ? -8.757 -14.333 12.873 1.00 97.31 100 ALA A O 1
ATOM 753 N N . VAL A 1 101 ? -8.165 -16.473 12.519 1.00 97.81 101 VAL A N 1
ATOM 754 C CA . VAL A 1 101 ? -9.429 -16.908 11.906 1.00 97.81 101 VAL A CA 1
ATOM 755 C C . VAL A 1 101 ? -10.587 -16.824 12.902 1.00 97.81 101 VAL A C 1
ATOM 757 O O . VAL A 1 101 ? -11.665 -16.352 12.548 1.00 97.81 101 VAL A O 1
ATOM 760 N N . ASP A 1 102 ? -10.378 -17.216 14.157 1.00 98.00 102 ASP A N 1
ATOM 761 C CA . ASP A 1 102 ? -11.413 -17.144 15.193 1.00 98.00 102 ASP A CA 1
ATOM 762 C C . ASP A 1 102 ? -11.820 -15.711 15.543 1.00 98.00 102 ASP A C 1
ATOM 764 O O . ASP A 1 102 ? -12.963 -15.462 15.935 1.00 98.00 102 ASP A O 1
ATOM 768 N N . ILE A 1 103 ? -10.893 -14.761 15.436 1.00 97.56 103 ILE A N 1
ATOM 769 C CA . ILE A 1 103 ? -11.190 -13.334 15.595 1.00 97.56 103 ILE A CA 1
ATOM 770 C C . ILE A 1 103 ? -11.915 -12.809 14.354 1.00 97.56 103 ILE A C 1
ATOM 772 O O . ILE A 1 103 ? -12.926 -12.125 14.493 1.00 97.56 103 ILE A O 1
ATOM 776 N N . ALA A 1 104 ? -11.460 -13.185 13.155 1.00 97.94 104 ALA A N 1
ATOM 777 C CA . ALA A 1 104 ? -12.092 -12.795 11.898 1.00 97.94 104 ALA A CA 1
ATOM 778 C C . ALA A 1 104 ? -13.560 -13.249 11.807 1.00 97.94 104 ALA A C 1
ATOM 780 O O . ALA A 1 104 ? -14.414 -12.465 11.414 1.00 97.94 104 ALA A O 1
ATOM 781 N N . LYS A 1 105 ? -13.878 -14.475 12.246 1.00 97.88 105 LYS A N 1
ATOM 782 C CA . LYS A 1 105 ? -15.252 -15.020 12.265 1.00 97.88 105 LYS A CA 1
ATOM 783 C C . LYS A 1 105 ? -16.233 -14.239 13.146 1.00 97.88 105 LYS A C 1
ATOM 785 O O . LYS A 1 105 ? -17.438 -14.406 12.997 1.00 97.88 105 LYS A O 1
ATOM 790 N N . ARG A 1 106 ? -15.730 -13.453 14.102 1.00 97.06 106 ARG A N 1
ATOM 791 C CA . ARG A 1 106 ? -16.534 -12.696 15.075 1.00 97.06 106 ARG A CA 1
ATOM 792 C C . ARG A 1 106 ? -16.684 -11.218 14.713 1.00 97.06 106 ARG A C 1
ATOM 794 O O . ARG A 1 106 ? -17.288 -10.484 15.491 1.00 97.06 106 ARG A O 1
ATOM 801 N N . ALA A 1 107 ? -16.117 -10.789 13.588 1.00 97.50 107 ALA A N 1
ATOM 802 C CA . ALA A 1 107 ? -16.167 -9.412 13.124 1.00 97.50 107 ALA A CA 1
ATOM 803 C C . ALA A 1 107 ? -16.924 -9.303 11.795 1.00 97.50 107 ALA A C 1
ATOM 805 O O . ALA A 1 107 ? -16.863 -10.205 10.963 1.00 97.50 107 ALA A O 1
ATOM 806 N N . ASP A 1 108 ? -17.582 -8.167 11.579 1.00 96.31 108 ASP A N 1
ATOM 807 C CA . ASP A 1 108 ? -18.269 -7.855 10.322 1.00 96.31 108 ASP A CA 1
ATOM 808 C C . ASP A 1 108 ? -17.256 -7.615 9.194 1.00 96.31 108 ASP A C 1
ATOM 810 O O . ASP A 1 108 ? -17.483 -7.985 8.043 1.00 96.31 108 ASP A O 1
ATOM 814 N N . TYR A 1 109 ? -16.116 -7.003 9.534 1.00 96.44 109 TYR A N 1
ATOM 815 C CA . TYR A 1 109 ? -15.043 -6.695 8.595 1.00 96.44 109 TYR A CA 1
ATOM 816 C C . TYR A 1 109 ? -13.678 -7.085 9.153 1.00 96.44 109 TYR A C 1
ATOM 818 O O . TYR A 1 109 ? -13.408 -6.978 10.351 1.00 96.44 109 TYR A O 1
ATOM 826 N N . VAL A 1 110 ? -12.784 -7.478 8.248 1.00 97.69 110 VAL A N 1
ATOM 827 C CA . VAL A 1 110 ? -11.394 -7.815 8.554 1.00 97.69 110 VAL A CA 1
ATOM 828 C C . VAL A 1 110 ? -10.477 -6.850 7.812 1.00 97.69 110 VAL A C 1
ATOM 830 O O . VAL A 1 110 ? -10.573 -6.700 6.596 1.00 97.69 110 VAL A O 1
ATOM 833 N N . VAL A 1 111 ? -9.565 -6.209 8.539 1.00 97.81 111 VAL A N 1
ATOM 834 C CA . VAL A 1 111 ? -8.500 -5.373 7.983 1.00 97.81 111 VAL A CA 1
ATOM 835 C C . VAL A 1 111 ? -7.168 -6.058 8.241 1.00 97.81 111 VAL A C 1
ATOM 837 O O . VAL A 1 111 ? -6.706 -6.146 9.380 1.00 97.81 111 VAL A O 1
ATOM 840 N N . LEU A 1 112 ? -6.550 -6.536 7.162 1.00 96.94 112 LEU A N 1
ATOM 841 C CA . LEU A 1 112 ? -5.207 -7.101 7.192 1.00 96.94 112 LEU A CA 1
ATOM 842 C C . LEU A 1 112 ? -4.176 -5.986 6.994 1.00 96.94 112 LEU A C 1
ATOM 844 O O . LEU A 1 112 ? -4.203 -5.288 5.983 1.00 96.94 112 LEU A O 1
ATOM 848 N N . ILE A 1 113 ? -3.263 -5.821 7.949 1.00 95.25 113 ILE A N 1
ATOM 849 C CA . ILE A 1 113 ? -2.163 -4.851 7.880 1.00 95.25 113 ILE A CA 1
ATOM 850 C C . ILE A 1 113 ? -0.864 -5.632 7.729 1.00 95.25 113 ILE A C 1
ATOM 852 O O . ILE A 1 113 ? -0.179 -5.976 8.696 1.00 95.25 113 ILE A O 1
ATOM 856 N N . MET A 1 114 ? -0.579 -5.947 6.472 1.00 91.56 114 MET A N 1
ATOM 857 C CA . MET A 1 114 ? 0.595 -6.687 6.026 1.00 91.56 114 MET A CA 1
ATOM 858 C C . MET A 1 114 ? 1.516 -5.750 5.247 1.00 91.56 114 MET A C 1
ATOM 860 O O . MET A 1 114 ? 1.171 -4.599 4.980 1.00 91.56 114 MET A O 1
ATOM 864 N N . GLY A 1 115 ? 2.702 -6.224 4.900 1.00 90.31 115 GLY A N 1
ATOM 865 C CA . GLY A 1 115 ? 3.669 -5.425 4.166 1.00 90.31 115 GLY A CA 1
ATOM 866 C C . GLY A 1 115 ? 5.081 -5.696 4.638 1.00 90.31 115 GLY A C 1
ATOM 867 O O . GLY A 1 115 ? 5.328 -6.662 5.354 1.00 90.31 115 GLY A O 1
ATOM 868 N N . LEU A 1 116 ? 5.977 -4.801 4.254 1.00 90.06 116 LEU A N 1
ATOM 869 C CA . LEU A 1 116 ? 7.376 -4.817 4.650 1.00 90.06 116 LEU A CA 1
ATOM 870 C C . LEU A 1 116 ? 7.634 -3.783 5.741 1.00 90.06 116 LEU A C 1
ATOM 872 O O . LEU A 1 116 ? 6.785 -2.945 6.056 1.00 90.06 116 LEU A O 1
ATOM 876 N N . ASP A 1 117 ? 8.832 -3.845 6.298 1.00 90.50 117 ASP A N 1
ATOM 877 C CA . ASP A 1 117 ? 9.407 -2.834 7.168 1.00 90.50 117 ASP A CA 1
ATOM 878 C C . ASP A 1 117 ? 10.927 -2.749 6.928 1.00 90.50 117 ASP A C 1
ATOM 880 O O . ASP A 1 117 ? 11.492 -3.446 6.079 1.00 90.50 117 ASP A O 1
ATOM 884 N N . GLN A 1 118 ? 11.603 -1.925 7.725 1.00 90.56 118 GLN A N 1
ATOM 885 C CA . GLN A 1 118 ? 13.052 -1.731 7.651 1.00 90.56 118 GLN A CA 1
ATOM 886 C C . GLN A 1 118 ? 13.880 -2.958 8.082 1.00 90.56 118 GLN A C 1
ATOM 888 O O . GLN A 1 118 ? 15.109 -2.922 8.001 1.00 90.56 118 GLN A O 1
ATOM 893 N N . THR A 1 119 ? 13.252 -4.051 8.540 1.00 90.75 119 THR A N 1
ATOM 894 C CA . THR A 1 119 ? 13.943 -5.339 8.733 1.00 90.75 119 THR A CA 1
ATOM 895 C C . THR A 1 119 ? 14.108 -6.101 7.422 1.00 90.75 119 THR A C 1
ATOM 897 O O . THR A 1 119 ? 14.982 -6.960 7.337 1.00 90.75 119 THR A O 1
ATOM 900 N N . GLN A 1 120 ? 13.283 -5.791 6.416 1.00 89.25 120 GLN A N 1
ATOM 901 C CA . GLN A 1 120 ? 13.310 -6.436 5.105 1.00 89.25 120 GLN A CA 1
ATOM 902 C C . GLN A 1 120 ? 13.967 -5.547 4.047 1.00 89.25 120 GLN A C 1
ATOM 904 O O . GLN A 1 120 ? 14.733 -6.051 3.237 1.00 89.25 120 GLN A O 1
ATOM 909 N N . GLU A 1 121 ? 13.699 -4.238 4.052 1.00 88.56 121 GLU A N 1
ATOM 910 C CA . GLU A 1 121 ? 14.230 -3.301 3.053 1.00 88.56 121 GLU A CA 1
ATOM 911 C C . GLU A 1 121 ? 14.824 -2.050 3.704 1.00 88.56 121 GLU A C 1
ATOM 913 O O . GLU A 1 121 ? 14.115 -1.251 4.311 1.00 88.56 121 GLU A O 1
ATOM 918 N N . ARG A 1 122 ? 16.144 -1.874 3.588 1.00 92.00 122 ARG A N 1
ATOM 919 C CA . ARG A 1 122 ? 16.854 -0.696 4.108 1.00 92.00 122 ARG A CA 1
ATOM 920 C C . ARG A 1 122 ? 18.163 -0.464 3.360 1.00 92.00 122 ARG A C 1
ATOM 922 O O . ARG A 1 122 ? 18.572 -1.264 2.525 1.00 92.00 122 ARG A O 1
ATOM 929 N N . GLU A 1 123 ? 18.851 0.620 3.698 1.00 93.62 123 GLU A N 1
ATOM 930 C CA . GLU A 1 123 ? 20.198 0.875 3.193 1.00 93.62 123 GLU A CA 1
ATOM 931 C C . GLU A 1 123 ? 21.136 -0.315 3.458 1.00 93.62 123 GLU A C 1
ATOM 933 O O . GLU A 1 123 ? 21.134 -0.894 4.547 1.00 93.62 123 GLU A O 1
ATOM 938 N N . ALA A 1 124 ? 21.919 -0.676 2.436 1.00 93.62 124 ALA A N 1
ATOM 939 C CA . ALA A 1 124 ? 22.808 -1.840 2.418 1.00 93.62 124 ALA A CA 1
ATOM 940 C C . ALA A 1 124 ? 22.112 -3.205 2.616 1.00 93.62 124 ALA A C 1
ATOM 942 O O . ALA A 1 124 ? 22.786 -4.208 2.853 1.00 93.62 124 ALA A O 1
ATOM 943 N N . LEU A 1 125 ? 20.781 -3.264 2.502 1.00 91.62 125 LEU A N 1
ATOM 944 C CA . LEU A 1 125 ? 20.000 -4.495 2.560 1.00 91.62 125 LEU A CA 1
ATOM 945 C C . LEU A 1 125 ? 18.967 -4.510 1.431 1.00 91.62 125 LEU A C 1
ATOM 947 O O . LEU A 1 125 ? 17.798 -4.162 1.617 1.00 91.62 125 LEU A O 1
ATOM 951 N N . ASP A 1 126 ? 19.423 -4.937 0.258 1.00 89.94 126 ASP A N 1
ATOM 952 C CA . ASP A 1 126 ? 18.530 -5.281 -0.840 1.00 89.94 126 ASP A CA 1
ATOM 953 C C . ASP A 1 126 ? 17.781 -6.575 -0.524 1.00 89.94 126 ASP A C 1
ATOM 955 O O . ASP A 1 126 ? 18.325 -7.522 0.053 1.00 89.94 126 ASP A O 1
ATOM 959 N N . ARG A 1 127 ? 16.529 -6.648 -0.969 1.00 88.56 127 ARG A N 1
ATOM 960 C CA . ARG A 1 127 ? 15.748 -7.877 -0.876 1.00 88.56 127 ARG A CA 1
ATOM 961 C C . ARG A 1 127 ? 16.118 -8.866 -1.966 1.00 88.56 127 ARG A C 1
ATOM 963 O O . ARG A 1 127 ? 16.442 -8.516 -3.105 1.00 88.56 127 ARG A O 1
ATOM 970 N N . MET A 1 128 ? 16.001 -10.140 -1.612 1.00 82.75 128 MET A N 1
ATOM 971 C CA . MET A 1 128 ? 16.129 -11.235 -2.572 1.00 82.75 128 MET A CA 1
ATOM 972 C C . MET A 1 128 ? 14.826 -11.427 -3.363 1.00 82.75 128 MET A C 1
ATOM 974 O O . MET A 1 128 ? 14.875 -11.786 -4.546 1.00 82.75 128 MET A O 1
ATOM 978 N N . ASP A 1 129 ? 13.693 -11.073 -2.751 1.00 75.56 129 ASP A N 1
ATOM 979 C CA . ASP A 1 129 ? 12.374 -10.922 -3.369 1.00 75.56 129 ASP A CA 1
ATOM 980 C C . ASP A 1 129 ? 12.070 -9.456 -3.786 1.00 75.56 129 ASP A C 1
ATOM 982 O O . ASP A 1 129 ? 12.902 -8.562 -3.651 1.00 75.56 129 ASP A O 1
ATOM 986 N N . LEU A 1 130 ? 10.934 -9.213 -4.447 1.00 71.19 130 LEU A N 1
ATOM 987 C CA . LEU A 1 130 ? 10.655 -8.001 -5.243 1.00 71.19 130 LEU A CA 1
ATOM 988 C C . LEU A 1 130 ? 10.245 -6.742 -4.463 1.00 71.19 130 LEU A C 1
ATOM 990 O O . LEU A 1 130 ? 9.414 -6.814 -3.567 1.00 71.19 130 LEU A O 1
ATOM 994 N N . GLY A 1 131 ? 10.709 -5.574 -4.939 1.00 58.50 131 GLY A N 1
ATOM 995 C CA . GLY A 1 131 ? 10.458 -4.205 -4.437 1.00 58.50 131 GLY A CA 1
ATOM 996 C C . GLY A 1 131 ? 9.008 -3.863 -4.029 1.00 58.50 131 GLY A C 1
ATOM 997 O O . GLY A 1 131 ? 8.791 -3.282 -2.971 1.00 58.50 131 GLY A O 1
ATOM 998 N N . PRO A 1 132 ? 7.986 -4.251 -4.803 1.00 69.25 132 PRO A N 1
ATOM 999 C CA . PRO A 1 132 ? 6.622 -4.392 -4.284 1.00 69.25 132 PRO A CA 1
ATOM 1000 C C . PRO A 1 132 ? 6.302 -5.859 -3.996 1.00 69.25 132 PRO A C 1
ATOM 1002 O O . PRO A 1 132 ? 6.624 -6.724 -4.809 1.00 69.25 132 PRO A O 1
ATOM 1005 N N . ILE A 1 133 ? 5.633 -6.137 -2.873 1.00 84.75 133 ILE A N 1
ATOM 1006 C CA . ILE A 1 133 ? 5.100 -7.479 -2.601 1.00 84.75 133 ILE A CA 1
ATOM 1007 C C . ILE A 1 133 ? 4.128 -7.850 -3.725 1.00 84.75 133 ILE A C 1
ATOM 1009 O O . ILE A 1 133 ? 3.202 -7.094 -4.027 1.00 84.75 133 ILE A O 1
ATOM 1013 N N . ASP A 1 134 ? 4.329 -9.019 -4.330 1.00 89.12 134 ASP A N 1
ATOM 1014 C CA . ASP A 1 134 ? 3.401 -9.552 -5.320 1.00 89.12 134 ASP A CA 1
ATOM 1015 C C . ASP A 1 134 ? 2.085 -9.955 -4.635 1.00 89.12 134 ASP A C 1
ATOM 1017 O O . ASP A 1 134 ? 2.030 -10.885 -3.832 1.00 89.12 134 ASP A O 1
ATOM 1021 N N . VAL A 1 135 ? 1.014 -9.226 -4.954 1.00 92.56 135 VAL A N 1
ATOM 1022 C CA . VAL A 1 135 ? -0.353 -9.479 -4.467 1.00 92.56 135 VAL A CA 1
ATOM 1023 C C . VAL A 1 135 ? -1.273 -9.986 -5.577 1.00 92.56 135 VAL A C 1
ATOM 1025 O O . VAL A 1 135 ? -2.492 -9.831 -5.493 1.00 92.56 135 VAL A O 1
ATOM 1028 N N . SER A 1 136 ? -0.716 -10.580 -6.635 1.00 93.19 136 SER A N 1
ATOM 1029 C CA . SER A 1 136 ? -1.478 -11.183 -7.738 1.00 93.19 136 SER A CA 1
ATOM 1030 C C . SER A 1 136 ? -2.575 -12.126 -7.241 1.00 93.19 136 SER A C 1
ATOM 1032 O O . SER A 1 136 ? -3.703 -12.037 -7.720 1.00 93.19 136 SER A O 1
ATOM 1034 N N . PHE A 1 137 ? -2.298 -12.919 -6.197 1.00 93.12 137 PHE A N 1
ATOM 1035 C CA . PHE A 1 137 ? -3.280 -13.804 -5.558 1.00 93.12 137 PHE A CA 1
ATOM 1036 C C . PHE A 1 137 ? -4.532 -13.072 -5.043 1.00 93.12 137 PHE A C 1
ATOM 1038 O O . PHE A 1 137 ? -5.598 -13.672 -4.954 1.00 93.12 137 PHE A O 1
ATOM 1045 N N . ALA A 1 138 ? -4.407 -11.792 -4.677 1.00 93.81 138 ALA A N 1
ATOM 1046 C CA . ALA A 1 138 ? -5.478 -10.992 -4.093 1.00 93.81 138 ALA A CA 1
ATOM 1047 C C . ALA A 1 138 ? -6.193 -10.092 -5.102 1.00 93.81 138 ALA A C 1
ATOM 1049 O O . ALA A 1 138 ? -7.323 -9.656 -4.860 1.00 93.81 138 ALA A O 1
ATOM 1050 N N . LYS A 1 139 ? -5.531 -9.791 -6.224 1.00 93.00 139 LYS A N 1
ATOM 1051 C CA . LYS A 1 139 ? -6.009 -8.839 -7.227 1.00 93.00 139 LYS A CA 1
ATOM 1052 C C . LYS A 1 139 ? -7.395 -9.222 -7.742 1.00 93.00 139 LYS A C 1
ATOM 1054 O O . LYS A 1 139 ? -8.314 -8.415 -7.638 1.00 93.00 139 LYS A O 1
ATOM 1059 N N . ASP A 1 140 ? -7.565 -10.470 -8.167 1.00 93.25 140 ASP A N 1
ATOM 1060 C CA . ASP A 1 140 ? -8.801 -10.945 -8.804 1.00 93.25 140 ASP A CA 1
ATOM 1061 C C . ASP A 1 140 ? -9.656 -11.846 -7.888 1.00 93.25 140 ASP A C 1
ATOM 1063 O O . ASP A 1 140 ? -10.711 -12.326 -8.294 1.00 93.25 140 ASP A O 1
ATOM 1067 N N . ASP A 1 141 ? -9.250 -12.052 -6.628 1.00 95.94 141 ASP A N 1
ATOM 1068 C CA . ASP A 1 141 ? -10.012 -12.863 -5.669 1.00 95.94 141 ASP A CA 1
ATOM 1069 C C . ASP A 1 141 ? -11.239 -12.091 -5.139 1.00 95.94 141 ASP A C 1
ATOM 1071 O O . ASP A 1 141 ? -11.065 -11.081 -4.444 1.00 95.94 141 ASP A O 1
ATOM 1075 N N . PRO A 1 142 ? -12.481 -12.544 -5.399 1.00 94.94 142 PRO A N 1
ATOM 1076 C CA . PRO A 1 142 ? -13.691 -11.842 -4.965 1.00 94.94 142 PRO A CA 1
ATOM 1077 C C . PRO A 1 142 ? -13.876 -11.823 -3.440 1.00 94.94 142 PRO A C 1
ATOM 1079 O O . PRO A 1 142 ? -14.676 -11.043 -2.926 1.00 94.94 142 PRO A O 1
ATOM 1082 N N . ARG A 1 143 ? -13.144 -12.659 -2.691 1.00 94.75 143 ARG A N 1
ATOM 1083 C CA . ARG A 1 143 ? -13.166 -12.671 -1.219 1.00 94.75 143 ARG A CA 1
ATOM 1084 C C . ARG A 1 143 ? -12.402 -11.486 -0.624 1.00 94.75 143 ARG A C 1
ATOM 1086 O O . ARG A 1 143 ? -12.598 -11.164 0.545 1.00 94.75 143 ARG A O 1
ATOM 1093 N N . ILE A 1 144 ? -11.543 -10.833 -1.409 1.00 96.50 144 ILE A N 1
ATOM 1094 C CA . ILE A 1 144 ? -10.770 -9.659 -0.995 1.00 96.50 144 ILE A CA 1
ATOM 1095 C C . ILE A 1 144 ? -11.407 -8.427 -1.625 1.00 96.50 144 ILE A C 1
ATOM 1097 O O . ILE A 1 144 ? -11.104 -8.063 -2.757 1.00 96.50 144 ILE A O 1
ATOM 1101 N N . GLY A 1 145 ? -12.302 -7.776 -0.880 1.00 95.88 145 GLY A N 1
ATOM 1102 C CA . GLY A 1 145 ? -13.091 -6.666 -1.417 1.00 95.88 145 GLY A CA 1
ATOM 1103 C C . GLY A 1 145 ? -12.348 -5.329 -1.523 1.00 95.88 145 GLY A C 1
ATOM 1104 O O . GLY A 1 145 ? -12.832 -4.421 -2.188 1.00 95.88 145 GLY A O 1
ATOM 1105 N N . GLY A 1 146 ? -11.176 -5.167 -0.902 1.00 96.69 146 GLY A N 1
ATOM 1106 C CA . GLY A 1 146 ? -10.440 -3.904 -0.950 1.00 96.69 146 GLY A CA 1
ATOM 1107 C C . GLY A 1 146 ? -8.944 -4.060 -0.716 1.00 96.69 146 GLY A C 1
ATOM 1108 O O . GLY A 1 146 ? -8.522 -4.881 0.095 1.00 96.69 146 GLY A O 1
ATOM 1109 N N . ILE A 1 147 ? -8.143 -3.260 -1.424 1.00 96.81 147 ILE A N 1
ATOM 1110 C CA . ILE A 1 147 ? -6.681 -3.213 -1.285 1.00 96.81 147 ILE A CA 1
ATOM 1111 C C . ILE A 1 147 ? -6.245 -1.746 -1.297 1.00 96.81 147 ILE A C 1
ATOM 1113 O O . ILE A 1 147 ? -6.547 -1.008 -2.237 1.00 96.81 147 ILE A O 1
ATOM 1117 N N . LEU A 1 148 ? -5.513 -1.340 -0.261 1.00 95.06 148 LEU A N 1
ATOM 1118 C CA . LEU A 1 148 ? -4.879 -0.029 -0.137 1.00 95.06 148 LEU A CA 1
ATOM 1119 C C . LEU A 1 148 ? -3.364 -0.219 -0.056 1.00 95.06 148 LEU A C 1
ATOM 1121 O O . LEU A 1 148 ? -2.888 -1.002 0.764 1.00 95.06 148 LEU A O 1
ATOM 1125 N N . TRP A 1 149 ? -2.608 0.527 -0.857 1.00 94.06 149 TRP A N 1
ATOM 1126 C CA . TRP A 1 149 ? -1.168 0.670 -0.667 1.00 94.06 149 TRP A CA 1
ATOM 1127 C C . TRP A 1 149 ? -0.882 1.986 0.047 1.00 94.06 149 TRP A C 1
ATOM 1129 O O . TRP A 1 149 ? -1.253 3.060 -0.427 1.00 94.06 149 TRP A O 1
ATOM 1139 N N . THR A 1 150 ? -0.251 1.891 1.214 1.00 91.38 150 THR A N 1
ATOM 1140 C CA . THR A 1 150 ? -0.014 3.042 2.095 1.00 91.38 150 THR A CA 1
ATOM 1141 C C . THR A 1 150 ? 1.446 3.479 2.155 1.00 91.38 150 THR A C 1
ATOM 1143 O O . THR A 1 150 ? 1.725 4.455 2.847 1.00 91.38 150 THR A O 1
ATOM 1146 N N . GLY A 1 151 ? 2.356 2.754 1.486 1.00 88.62 151 GLY A N 1
ATOM 1147 C CA . GLY A 1 151 ? 3.806 2.969 1.572 1.00 88.62 151 GLY A CA 1
ATOM 1148 C C . GLY A 1 151 ? 4.290 3.152 3.016 1.00 88.62 151 GLY A C 1
ATOM 1149 O O . GLY A 1 151 ? 3.742 2.540 3.942 1.00 88.62 151 GLY A O 1
ATOM 1150 N N . TYR A 1 152 ? 5.252 4.058 3.196 1.00 87.75 152 TYR A N 1
ATOM 1151 C CA . TYR A 1 152 ? 5.536 4.712 4.471 1.00 87.75 152 TYR A CA 1
ATOM 1152 C C . TYR A 1 152 ? 4.785 6.054 4.512 1.00 87.75 152 TYR A C 1
ATOM 1154 O O . TYR A 1 152 ? 5.201 7.016 3.863 1.00 87.75 152 TYR A O 1
ATOM 1162 N N . PRO A 1 153 ? 3.624 6.129 5.193 1.00 72.88 153 PRO A N 1
ATOM 1163 C CA . PRO A 1 153 ? 2.716 7.273 5.116 1.00 72.88 153 PRO A CA 1
ATOM 1164 C C . PRO A 1 153 ? 3.331 8.515 5.781 1.00 72.88 153 PRO A C 1
ATOM 1166 O O . PRO A 1 153 ? 3.166 8.751 6.979 1.00 72.88 153 PRO A O 1
ATOM 1169 N N . GLY A 1 154 ? 4.025 9.283 4.947 1.00 57.38 154 GLY A N 1
ATOM 1170 C CA . GLY A 1 154 ? 4.888 10.434 5.228 1.00 57.38 154 GLY A CA 1
ATOM 1171 C C . GLY A 1 154 ? 5.631 10.861 3.951 1.00 57.38 154 GLY A C 1
ATOM 1172 O O . GLY A 1 154 ? 5.878 12.045 3.735 1.00 57.38 154 GLY A O 1
ATOM 1173 N N . GLU A 1 155 ? 5.862 9.907 3.047 1.00 49.66 155 GLU A N 1
ATOM 1174 C CA . GLU A 1 155 ? 6.298 10.124 1.670 1.00 49.66 155 GLU A CA 1
ATOM 1175 C C . GLU A 1 155 ? 5.064 10.425 0.797 1.00 49.66 155 GLU A C 1
ATOM 1177 O O . GLU A 1 155 ? 4.237 9.557 0.518 1.00 49.66 155 GLU A O 1
ATOM 1182 N N . GLY A 1 156 ? 4.856 11.690 0.429 1.00 46.75 156 GLY A N 1
ATOM 1183 C CA . GLY A 1 156 ? 3.700 12.097 -0.375 1.00 46.75 156 GLY A CA 1
ATOM 1184 C C . GLY A 1 156 ? 3.728 11.492 -1.786 1.00 46.75 156 GLY A C 1
ATOM 1185 O O . GLY A 1 156 ? 4.670 11.713 -2.540 1.00 46.75 156 GLY A O 1
ATOM 1186 N N . GLY A 1 157 ? 2.665 10.786 -2.177 1.00 51.56 157 GLY A N 1
ATOM 1187 C CA . GLY A 1 157 ? 2.497 10.212 -3.519 1.00 51.56 157 GLY A CA 1
ATOM 1188 C C . GLY A 1 157 ? 1.048 10.302 -3.996 1.00 51.56 157 GLY A C 1
ATOM 1189 O O . GLY A 1 157 ? 0.231 9.520 -3.556 1.00 51.56 157 GLY A O 1
ATOM 1190 N N . GLY A 1 158 ? 0.726 11.251 -4.883 1.00 63.72 158 GLY A N 1
ATOM 1191 C CA . GLY A 1 158 ? -0.635 11.712 -5.235 1.00 63.72 158 GLY A CA 1
ATOM 11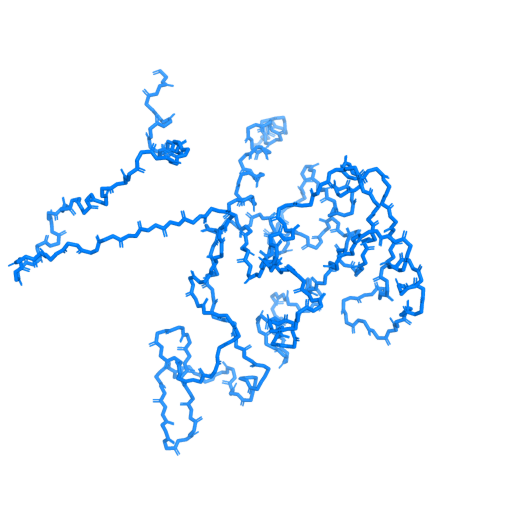92 C C . GLY A 1 158 ? -1.687 10.679 -5.695 1.00 63.72 158 GLY A C 1
ATOM 1193 O O . GLY A 1 158 ? -2.150 10.742 -6.833 1.00 63.72 158 GLY A O 1
ATOM 1194 N N . GLY A 1 159 ? -2.098 9.757 -4.824 1.00 84.75 159 GLY A N 1
ATOM 1195 C CA . GLY A 1 159 ? -3.208 8.815 -4.981 1.00 84.75 159 GLY A CA 1
ATOM 1196 C C . GLY A 1 159 ? -3.016 7.749 -6.061 1.00 84.75 159 GLY A C 1
ATOM 1197 O O . GLY A 1 159 ? -3.959 7.024 -6.383 1.00 84.75 159 GLY A O 1
ATOM 1198 N N . ARG A 1 160 ? -1.820 7.654 -6.654 1.00 92.81 160 ARG A N 1
ATOM 1199 C CA . ARG A 1 160 ? -1.484 6.742 -7.755 1.00 92.81 160 ARG A CA 1
ATOM 1200 C C . ARG A 1 160 ? -0.106 6.129 -7.550 1.00 92.81 160 ARG A C 1
ATOM 1202 O O . ARG A 1 160 ? 0.788 6.779 -7.014 1.00 92.81 160 ARG A O 1
ATOM 1209 N N . LEU A 1 161 ? 0.076 4.895 -8.015 1.00 93.38 161 LEU A N 1
ATOM 1210 C CA . LEU A 1 161 ? 1.335 4.169 -7.877 1.00 93.38 161 LEU A CA 1
ATOM 1211 C C . LEU A 1 161 ? 2.490 4.892 -8.599 1.00 93.38 161 LEU A C 1
ATOM 1213 O O . LEU A 1 161 ? 2.426 5.058 -9.820 1.00 93.38 161 LEU A O 1
ATOM 1217 N N . PRO A 1 162 ? 3.582 5.249 -7.898 1.00 92.19 162 PRO A N 1
ATOM 1218 C CA . PRO A 1 162 ? 4.772 5.835 -8.513 1.00 92.19 162 PRO A CA 1
ATOM 1219 C C . PRO A 1 162 ? 5.710 4.778 -9.119 1.00 92.19 162 PRO A C 1
ATOM 1221 O O . PRO A 1 162 ? 6.719 5.120 -9.733 1.00 92.19 162 PRO A O 1
ATOM 1224 N N . ILE A 1 163 ? 5.396 3.489 -8.961 1.00 92.31 163 ILE A N 1
ATOM 1225 C CA . ILE A 1 163 ? 6.200 2.358 -9.432 1.00 92.31 163 ILE A CA 1
ATOM 1226 C C . ILE A 1 163 ? 5.305 1.272 -10.034 1.00 92.31 163 ILE A C 1
ATOM 1228 O O . ILE A 1 163 ? 4.147 1.122 -9.658 1.00 92.31 163 ILE A O 1
ATOM 1232 N N . THR A 1 164 ? 5.848 0.498 -10.972 1.00 93.38 164 THR A N 1
ATOM 1233 C CA . THR A 1 164 ? 5.183 -0.703 -11.497 1.00 93.38 164 THR A CA 1
ATOM 1234 C C . THR A 1 164 ? 5.302 -1.842 -10.491 1.00 93.38 164 THR A C 1
ATOM 1236 O O . THR A 1 164 ? 6.397 -2.104 -9.995 1.00 93.38 164 THR A O 1
ATOM 1239 N N . TRP A 1 165 ? 4.195 -2.530 -10.217 1.00 93.44 165 TRP A N 1
ATOM 1240 C CA . TRP A 1 165 ? 4.190 -3.754 -9.420 1.00 93.44 165 TRP A CA 1
ATOM 1241 C C . TRP A 1 165 ? 4.375 -4.958 -10.334 1.00 93.44 165 TRP A C 1
ATOM 1243 O O . TRP A 1 165 ? 3.496 -5.293 -11.132 1.00 93.44 165 TRP A O 1
ATOM 1253 N N . TYR A 1 166 ? 5.547 -5.573 -10.227 1.00 93.31 166 TYR A N 1
ATOM 1254 C CA . TYR A 1 166 ? 5.922 -6.754 -10.993 1.00 93.31 166 TYR A CA 1
ATOM 1255 C C . TYR A 1 166 ? 5.460 -8.034 -10.284 1.00 93.31 166 TYR A C 1
ATOM 1257 O O . TYR A 1 166 ? 5.410 -8.046 -9.053 1.00 93.31 166 TYR A O 1
ATOM 1265 N N . PRO A 1 167 ? 5.166 -9.111 -11.030 1.00 92.81 167 PRO A N 1
ATOM 1266 C CA . PRO A 1 167 ? 4.960 -10.435 -10.457 1.00 92.81 167 PRO A CA 1
ATOM 1267 C C . PRO A 1 167 ? 6.274 -10.984 -9.896 1.00 92.81 167 PRO A C 1
ATOM 1269 O O . PRO A 1 167 ? 7.345 -10.642 -10.407 1.00 92.81 167 PRO A O 1
ATOM 1272 N N . GLN A 1 168 ? 6.197 -11.883 -8.911 1.00 90.81 168 GLN A N 1
ATOM 1273 C CA . GLN A 1 168 ? 7.334 -12.509 -8.221 1.00 90.81 168 GLN A CA 1
ATOM 1274 C C . GLN A 1 168 ? 8.409 -13.024 -9.185 1.00 90.81 168 GLN A C 1
ATOM 1276 O O . GLN A 1 168 ? 9.607 -12.882 -8.931 1.00 90.81 168 GLN A O 1
ATOM 1281 N N . ASP A 1 169 ? 7.991 -13.551 -10.330 1.00 90.06 169 ASP A N 1
ATOM 1282 C CA . ASP A 1 169 ? 8.866 -14.074 -11.374 1.00 90.06 169 ASP A CA 1
ATOM 1283 C C . ASP A 1 169 ? 9.875 -13.061 -11.934 1.00 90.06 169 ASP A C 1
ATOM 1285 O O . ASP A 1 169 ? 10.953 -13.459 -12.378 1.00 90.06 169 ASP A O 1
ATOM 1289 N N . PHE A 1 170 ? 9.615 -11.753 -11.839 1.00 91.38 170 PHE A N 1
ATOM 1290 C CA . PHE A 1 170 ? 10.580 -10.730 -12.254 1.00 91.38 170 PHE A CA 1
ATOM 1291 C C . PHE A 1 170 ? 11.855 -10.721 -11.390 1.00 91.38 170 PHE A C 1
ATOM 1293 O O . PHE A 1 170 ? 12.889 -10.219 -11.830 1.00 91.38 170 PHE A O 1
ATOM 1300 N N . THR A 1 171 ? 11.841 -11.328 -10.196 1.00 89.75 171 THR A N 1
ATOM 1301 C CA . THR A 1 171 ? 13.055 -11.520 -9.375 1.00 89.75 171 THR A CA 1
ATOM 1302 C C . THR A 1 171 ? 14.150 -12.325 -10.081 1.00 89.75 171 THR A C 1
ATOM 1304 O O . THR A 1 171 ? 15.320 -12.150 -9.728 1.00 89.75 171 THR A O 1
ATOM 1307 N N . LYS A 1 172 ? 13.785 -13.156 -11.074 1.00 88.81 172 LYS A N 1
ATOM 1308 C CA . LYS A 1 172 ? 14.702 -13.957 -11.908 1.00 88.81 172 LYS A CA 1
ATOM 1309 C C . LYS A 1 172 ? 15.593 -13.078 -12.790 1.00 88.81 172 LYS A C 1
ATOM 1311 O O . LYS A 1 172 ? 16.682 -13.492 -13.178 1.00 88.81 172 LYS A O 1
ATOM 1316 N N . VAL A 1 173 ? 15.155 -11.854 -13.088 1.00 90.56 173 VAL A N 1
ATOM 1317 C CA . VAL A 1 173 ? 15.961 -10.875 -13.813 1.00 90.56 173 VAL A CA 1
ATOM 1318 C C . VAL A 1 173 ? 17.066 -10.360 -12.891 1.00 90.56 173 VAL A C 1
ATOM 1320 O O . VAL A 1 173 ? 16.791 -9.769 -11.844 1.00 90.56 173 VAL A O 1
ATOM 1323 N N . LEU A 1 174 ? 18.325 -10.532 -13.303 1.00 91.25 174 LEU A N 1
ATOM 1324 C CA . LEU A 1 174 ? 19.491 -10.106 -12.530 1.00 91.25 174 LEU A CA 1
ATOM 1325 C C . LEU A 1 174 ? 19.388 -8.621 -12.166 1.00 91.25 174 LEU A C 1
ATOM 1327 O O . LEU A 1 174 ? 19.379 -7.771 -13.045 1.00 91.25 174 LEU A O 1
ATOM 1331 N N . LYS A 1 175 ? 19.313 -8.284 -10.877 1.00 90.06 175 LYS A N 1
ATOM 1332 C CA . LYS A 1 175 ? 19.033 -6.913 -10.406 1.00 90.06 175 LYS A CA 1
ATOM 1333 C C . LYS A 1 175 ? 20.135 -5.904 -10.770 1.00 90.06 175 LYS A C 1
ATOM 1335 O O . LYS A 1 175 ? 19.839 -4.726 -10.927 1.00 90.06 175 LYS A O 1
ATOM 1340 N N . THR A 1 176 ? 21.363 -6.379 -10.983 1.00 92.12 176 THR A N 1
ATOM 1341 C CA . THR A 1 176 ? 22.509 -5.575 -11.440 1.00 92.12 176 THR A CA 1
ATOM 1342 C C . THR A 1 176 ? 22.531 -5.336 -12.955 1.00 92.12 176 THR A C 1
ATOM 1344 O O . THR A 1 176 ? 23.348 -4.553 -13.434 1.00 92.12 176 THR A O 1
ATOM 1347 N N . ASP A 1 177 ? 21.637 -5.966 -13.728 1.00 92.75 177 ASP A N 1
ATOM 1348 C CA . ASP A 1 177 ? 21.498 -5.684 -15.157 1.00 92.75 177 ASP A CA 1
ATOM 1349 C C . ASP A 1 177 ? 20.789 -4.340 -15.378 1.00 92.75 177 ASP A C 1
ATOM 1351 O O . ASP A 1 177 ? 19.578 -4.197 -15.159 1.00 92.75 177 ASP A O 1
ATOM 1355 N N . MET A 1 178 ? 21.563 -3.367 -15.856 1.00 94.56 178 MET A N 1
ATOM 1356 C CA . MET A 1 178 ? 21.140 -1.982 -16.061 1.00 94.56 178 MET A CA 1
ATOM 1357 C C . MET A 1 178 ? 20.478 -1.726 -17.424 1.00 94.56 178 MET A C 1
ATOM 1359 O O . MET A 1 178 ? 20.060 -0.591 -17.697 1.00 94.56 178 MET A O 1
ATOM 1363 N N . ARG A 1 179 ? 20.355 -2.738 -18.300 1.00 94.94 179 ARG A N 1
ATOM 1364 C CA . ARG A 1 179 ? 19.609 -2.597 -19.561 1.00 94.94 179 ARG A CA 1
ATOM 1365 C C . ARG A 1 179 ? 18.184 -2.163 -19.229 1.00 94.94 179 ARG A C 1
ATOM 1367 O O . ARG A 1 179 ? 17.532 -2.717 -18.357 1.00 94.94 179 ARG A O 1
ATOM 1374 N N . ARG A 1 180 ? 17.649 -1.147 -19.903 1.00 95.38 180 ARG A N 1
ATOM 1375 C CA . ARG A 1 180 ? 16.250 -0.725 -19.673 1.00 95.38 180 ARG A CA 1
ATOM 1376 C C . ARG A 1 180 ? 15.288 -1.302 -20.697 1.00 95.38 180 ARG A C 1
ATOM 1378 O O . ARG A 1 180 ? 14.146 -1.592 -20.361 1.00 95.38 180 ARG A O 1
ATOM 1385 N N . ARG A 1 181 ? 15.748 -1.451 -21.937 1.00 97.19 181 ARG A N 1
ATOM 1386 C CA . ARG A 1 181 ? 14.945 -1.929 -23.064 1.00 97.19 181 ARG A CA 1
ATOM 1387 C C . ARG A 1 181 ? 14.846 -3.454 -23.045 1.00 97.19 181 ARG A C 1
ATOM 1389 O O . ARG A 1 181 ? 15.808 -4.080 -22.614 1.00 97.19 181 ARG A O 1
ATOM 1396 N N . PRO A 1 182 ? 13.722 -4.026 -23.499 1.00 96.81 182 PRO A N 1
ATOM 1397 C CA . PRO A 1 182 ? 13.599 -5.466 -23.655 1.00 96.81 182 PRO A CA 1
ATOM 1398 C C . PRO A 1 182 ? 14.558 -5.971 -24.736 1.00 96.81 182 PRO A C 1
ATOM 1400 O O . PRO A 1 182 ? 14.828 -5.262 -25.707 1.00 96.81 182 PRO A O 1
ATOM 1403 N N . GLU A 1 183 ? 15.035 -7.199 -24.569 1.00 96.06 183 GLU A N 1
ATOM 1404 C CA . GLU A 1 183 ? 15.898 -7.893 -25.522 1.00 96.06 183 GLU A CA 1
ATOM 1405 C C . GLU A 1 183 ? 15.395 -9.336 -25.699 1.00 96.06 183 GLU A C 1
ATOM 1407 O O . GLU A 1 183 ? 15.703 -10.202 -24.875 1.00 96.06 183 GLU A O 1
ATOM 1412 N N . PRO A 1 184 ? 14.594 -9.602 -26.753 1.00 92.69 184 PRO A N 1
ATOM 1413 C CA . PRO A 1 184 ? 13.959 -10.905 -26.961 1.00 92.69 184 PRO A CA 1
ATOM 1414 C C . PRO A 1 184 ? 14.943 -12.068 -27.130 1.00 92.69 184 PRO A C 1
ATOM 1416 O O . PRO A 1 184 ? 14.624 -13.190 -26.761 1.00 92.69 184 PRO A O 1
ATOM 1419 N N . SER A 1 185 ? 16.145 -11.814 -27.658 1.00 94.81 185 SER A N 1
ATOM 1420 C CA . SER A 1 185 ? 17.179 -12.841 -27.857 1.00 94.81 185 SER A CA 1
ATOM 1421 C C . SER A 1 185 ? 17.692 -13.447 -26.549 1.00 94.81 185 SER A C 1
ATOM 1423 O O . SER A 1 185 ? 18.147 -14.587 -26.551 1.00 94.81 185 SER A O 1
ATOM 1425 N N . THR A 1 186 ? 17.615 -12.706 -25.440 1.00 92.56 186 THR A N 1
ATOM 1426 C CA . THR A 1 186 ? 18.027 -13.168 -24.106 1.00 92.56 186 THR A CA 1
ATOM 1427 C C . THR A 1 186 ? 16.844 -13.318 -23.150 1.00 92.56 186 THR A C 1
ATOM 1429 O O . THR A 1 186 ? 17.059 -13.335 -21.941 1.00 92.56 186 THR A O 1
ATOM 1432 N N . ASP A 1 187 ? 15.611 -13.316 -23.670 1.00 91.38 187 ASP A N 1
ATOM 1433 C CA . ASP A 1 187 ? 14.364 -13.289 -22.889 1.00 91.38 187 ASP A CA 1
ATOM 1434 C C . ASP A 1 187 ? 14.320 -12.165 -21.830 1.00 91.38 187 ASP A C 1
ATOM 1436 O O . ASP A 1 187 ? 13.721 -12.270 -20.762 1.00 91.38 187 ASP A O 1
ATOM 1440 N N . TYR A 1 188 ? 15.004 -11.048 -22.101 1.00 95.31 188 TYR A N 1
ATOM 1441 C CA . TYR A 1 188 ? 15.054 -9.935 -21.165 1.00 95.31 188 TYR A CA 1
ATOM 1442 C C . TYR A 1 188 ? 13.806 -9.059 -21.339 1.00 95.31 188 TYR A C 1
ATOM 1444 O O . TYR A 1 188 ? 13.648 -8.429 -22.391 1.00 95.31 188 TYR A O 1
ATOM 1452 N N . PRO A 1 189 ? 12.932 -8.924 -20.327 1.00 95.25 189 PRO A N 1
ATOM 1453 C CA . PRO A 1 189 ? 11.618 -8.313 -20.520 1.00 95.25 189 PRO A CA 1
ATOM 1454 C C . PRO A 1 189 ? 11.643 -6.776 -20.490 1.00 95.25 189 PRO A C 1
ATOM 1456 O O . PRO A 1 189 ? 10.600 -6.138 -20.646 1.00 95.25 189 PRO A O 1
ATOM 1459 N N . GLY A 1 190 ? 12.812 -6.159 -20.280 1.00 95.62 190 GLY A N 1
ATOM 1460 C CA . GLY A 1 190 ? 12.954 -4.725 -20.025 1.00 95.62 190 GLY A CA 1
ATOM 1461 C C . GLY A 1 190 ? 12.616 -4.355 -18.579 1.00 95.62 190 GLY A C 1
ATOM 1462 O O . GLY A 1 190 ? 12.273 -5.204 -17.761 1.00 95.62 190 GLY A O 1
ATOM 1463 N N . ARG A 1 191 ? 12.712 -3.067 -18.237 1.00 94.44 191 ARG A N 1
ATOM 1464 C CA . ARG A 1 191 ? 12.359 -2.555 -16.900 1.00 94.44 191 ARG A CA 1
ATOM 1465 C C . ARG A 1 191 ? 11.586 -1.257 -16.988 1.00 94.44 191 ARG A C 1
ATOM 1467 O O . ARG A 1 191 ? 11.687 -0.526 -17.973 1.00 94.44 191 ARG A O 1
ATOM 1474 N N . THR A 1 192 ? 10.940 -0.902 -15.882 1.00 94.75 192 THR A N 1
ATOM 1475 C CA . THR A 1 192 ? 10.099 0.292 -15.707 1.00 94.75 192 THR A CA 1
ATOM 1476 C C . THR A 1 192 ? 8.842 0.247 -16.568 1.00 94.75 192 THR A C 1
ATOM 1478 O O . THR A 1 192 ? 8.792 -0.443 -17.585 1.00 94.75 192 THR A O 1
ATOM 1481 N N . TYR A 1 193 ? 7.849 1.059 -16.214 1.00 95.44 193 TYR A N 1
ATOM 1482 C CA . TYR A 1 193 ? 6.610 1.180 -16.984 1.00 95.44 193 TYR A CA 1
ATOM 1483 C C . TYR A 1 193 ? 6.832 1.498 -18.471 1.00 95.44 193 TYR A C 1
ATOM 1485 O O . TYR A 1 193 ? 6.005 1.150 -19.308 1.00 95.44 193 TYR A O 1
ATOM 1493 N N . ARG A 1 194 ? 7.947 2.164 -18.806 1.00 96.69 194 ARG A N 1
ATOM 1494 C CA . ARG A 1 194 ? 8.241 2.628 -20.163 1.00 96.69 194 ARG A CA 1
ATOM 1495 C C . ARG A 1 194 ? 8.653 1.503 -21.111 1.00 96.69 194 ARG A C 1
ATOM 1497 O O . ARG A 1 194 ? 8.372 1.594 -22.303 1.00 96.69 194 ARG A O 1
ATOM 1504 N N . PHE A 1 195 ? 9.366 0.494 -20.615 1.00 96.75 195 PHE A N 1
ATOM 1505 C CA . PHE A 1 195 ? 9.999 -0.513 -21.473 1.00 96.75 195 PHE A CA 1
ATOM 1506 C C . PHE A 1 195 ? 9.629 -1.947 -21.126 1.00 96.75 195 PHE A C 1
ATOM 1508 O O . PHE A 1 195 ? 9.801 -2.810 -21.980 1.00 96.75 195 PHE A O 1
ATOM 1515 N N . TYR A 1 196 ? 9.136 -2.202 -19.916 1.00 96.00 196 TYR A N 1
ATOM 1516 C CA . TYR A 1 196 ? 8.774 -3.546 -19.500 1.00 96.00 196 TYR A CA 1
ATOM 1517 C C . TYR A 1 196 ? 7.644 -4.118 -20.366 1.00 96.00 196 TYR A C 1
ATOM 1519 O O . TYR A 1 196 ? 6.615 -3.467 -20.572 1.00 96.00 196 TYR A O 1
ATOM 1527 N N . LYS A 1 197 ? 7.861 -5.327 -20.889 1.00 95.00 197 LYS A N 1
ATOM 1528 C CA . LYS A 1 197 ? 6.934 -6.047 -21.777 1.00 95.00 197 LYS A CA 1
ATOM 1529 C C . LYS A 1 197 ? 6.264 -7.260 -21.133 1.00 95.00 197 LYS A C 1
ATOM 1531 O O . LYS A 1 197 ? 5.422 -7.861 -21.786 1.00 95.00 197 LYS A O 1
ATOM 1536 N N . GLY A 1 198 ? 6.628 -7.602 -19.898 1.00 93.44 198 GLY A N 1
ATOM 1537 C CA . GLY A 1 198 ? 6.003 -8.699 -19.162 1.00 93.44 198 GLY A CA 1
ATOM 1538 C C . GLY A 1 198 ? 4.720 -8.298 -18.432 1.00 93.44 198 GLY A C 1
ATOM 1539 O O . GLY A 1 198 ? 4.251 -7.154 -18.517 1.00 93.44 198 GLY A O 1
ATOM 1540 N N . ASP A 1 199 ? 4.185 -9.259 -17.685 1.00 93.25 199 ASP A N 1
ATOM 1541 C CA . ASP A 1 199 ? 2.951 -9.115 -16.919 1.00 93.25 199 ASP A CA 1
ATOM 1542 C C . ASP A 1 199 ? 3.102 -8.162 -15.737 1.00 93.25 199 ASP A C 1
ATOM 1544 O O . ASP A 1 199 ? 4.134 -8.104 -15.075 1.00 93.25 199 ASP A O 1
ATOM 1548 N N . LYS A 1 200 ? 2.044 -7.405 -15.448 1.00 93.19 200 LYS A N 1
ATOM 1549 C CA . LYS A 1 200 ? 2.021 -6.395 -14.385 1.00 93.19 200 LYS A CA 1
ATOM 1550 C C . LYS A 1 200 ? 0.887 -6.703 -13.418 1.00 93.19 200 LYS A C 1
ATOM 1552 O O . LYS A 1 200 ? -0.264 -6.848 -13.834 1.00 93.19 200 LYS A O 1
ATOM 1557 N N . VAL A 1 201 ? 1.192 -6.729 -12.122 1.00 94.62 201 VAL A N 1
ATOM 1558 C CA . VAL A 1 201 ? 0.165 -6.842 -11.076 1.00 94.62 201 VAL A CA 1
ATOM 1559 C C . VAL A 1 201 ? -0.638 -5.544 -11.054 1.00 94.62 201 VAL A C 1
ATOM 1561 O O . VAL A 1 201 ? -1.839 -5.553 -11.326 1.00 94.62 201 VAL A O 1
ATOM 1564 N N . PHE A 1 202 ? 0.052 -4.417 -10.866 1.00 95.12 202 PHE A N 1
ATOM 1565 C CA . PHE A 1 202 ? -0.493 -3.071 -11.026 1.00 95.12 202 PHE A CA 1
ATOM 1566 C C . PHE A 1 202 ? 0.466 -2.191 -11.825 1.00 95.12 202 PHE A C 1
ATOM 1568 O O . PHE A 1 202 ? 1.691 -2.263 -11.688 1.00 95.12 202 PHE A O 1
ATOM 1575 N N . GLU A 1 203 ? -0.100 -1.348 -12.681 1.00 95.31 203 GLU A N 1
ATOM 1576 C CA . GLU A 1 203 ? 0.681 -0.472 -13.546 1.00 95.31 203 GLU A CA 1
ATOM 1577 C C . GLU A 1 203 ? 1.157 0.786 -12.813 1.00 95.31 203 GLU A C 1
ATOM 1579 O O . GLU A 1 203 ? 0.564 1.239 -11.835 1.00 95.31 203 GLU A O 1
ATOM 1584 N N . PHE A 1 204 ? 2.218 1.397 -13.336 1.00 95.56 204 PHE A N 1
ATOM 1585 C CA . PHE A 1 204 ? 2.584 2.752 -12.930 1.00 95.56 204 PHE A CA 1
ATOM 1586 C C . PHE A 1 204 ? 1.427 3.717 -13.221 1.00 95.56 204 PHE A C 1
ATOM 1588 O O . PHE A 1 204 ? 0.808 3.647 -14.282 1.00 95.56 204 PHE A O 1
ATOM 1595 N N . GLY A 1 205 ? 1.143 4.626 -12.290 1.00 94.56 205 GLY A N 1
ATOM 1596 C CA . GLY A 1 205 ? 0.030 5.570 -12.387 1.00 94.56 205 GLY A CA 1
ATOM 1597 C C . GLY A 1 205 ? -1.343 4.963 -12.072 1.00 94.56 205 GLY A C 1
ATOM 1598 O O . GLY A 1 205 ? -2.344 5.689 -12.074 1.00 94.56 205 GLY A O 1
ATOM 1599 N N . TYR A 1 206 ? -1.418 3.663 -11.772 1.00 95.38 206 TYR A N 1
ATOM 1600 C CA . TYR A 1 206 ? -2.665 3.025 -11.370 1.00 95.38 206 TYR A CA 1
ATOM 1601 C C . TYR A 1 206 ? -3.103 3.496 -9.977 1.00 95.38 206 TYR A C 1
ATOM 1603 O O . TYR A 1 206 ? -2.286 3.690 -9.078 1.00 95.38 206 TYR A O 1
ATOM 1611 N N . GLY A 1 207 ? -4.405 3.700 -9.817 1.00 95.12 207 GLY A N 1
ATOM 1612 C CA . GLY A 1 207 ? -5.030 4.174 -8.588 1.00 95.12 207 GLY A CA 1
ATOM 1613 C C . GLY A 1 207 ? -6.503 4.468 -8.840 1.00 95.12 207 GLY A C 1
ATOM 1614 O O . GLY A 1 207 ? -6.853 5.163 -9.801 1.00 95.12 207 GLY A O 1
ATOM 1615 N N . LEU A 1 208 ? -7.361 3.887 -8.009 1.00 95.31 208 LEU A N 1
ATOM 1616 C CA . LEU A 1 208 ? -8.805 4.065 -8.040 1.00 95.31 208 LEU A CA 1
ATOM 1617 C C . LEU A 1 208 ? -9.213 5.297 -7.225 1.00 95.31 208 LEU A C 1
ATOM 1619 O O . LEU A 1 208 ? -8.488 5.767 -6.352 1.00 95.31 208 LEU A O 1
ATOM 1623 N N . SER A 1 209 ? -10.422 5.785 -7.488 1.00 93.44 209 SER A N 1
ATOM 1624 C CA . SER A 1 209 ? -11.089 6.793 -6.667 1.00 93.44 209 SER A CA 1
ATOM 1625 C C . SER A 1 209 ? -12.426 6.253 -6.168 1.00 93.44 209 SER A C 1
ATOM 1627 O O . SER A 1 209 ? -13.009 5.351 -6.771 1.00 93.44 209 SER A O 1
ATOM 1629 N N . TYR A 1 210 ? -12.932 6.822 -5.074 1.00 93.56 210 TYR A N 1
ATOM 1630 C CA . TYR A 1 210 ? -14.300 6.572 -4.615 1.00 93.56 210 TYR A CA 1
ATOM 1631 C C . TYR A 1 210 ? -15.361 7.213 -5.526 1.00 93.56 210 TYR A C 1
ATOM 1633 O O . TYR A 1 210 ? -16.530 6.831 -5.460 1.00 93.56 210 TYR A O 1
ATOM 1641 N N . SER A 1 211 ? -14.955 8.130 -6.409 1.00 91.12 211 SER A N 1
ATOM 1642 C CA . SER A 1 211 ? -15.809 8.760 -7.420 1.00 91.12 211 SER A CA 1
ATOM 1643 C C . SER A 1 211 ? -15.464 8.284 -8.833 1.00 91.12 211 SER A C 1
ATOM 1645 O O . SER A 1 211 ? -14.353 7.829 -9.106 1.00 91.12 211 SER A O 1
ATOM 1647 N N . LYS A 1 212 ? -16.423 8.416 -9.755 1.00 89.50 212 LYS A N 1
ATOM 1648 C CA . LYS A 1 212 ? -16.216 8.159 -11.187 1.00 89.50 212 LYS A CA 1
ATOM 1649 C C . LYS A 1 212 ? -15.942 9.470 -11.916 1.00 89.50 212 LYS A C 1
ATOM 1651 O O . LYS A 1 212 ? -16.624 10.458 -11.668 1.00 89.50 212 LYS A O 1
ATOM 1656 N N . TYR A 1 213 ? -14.983 9.443 -12.835 1.00 87.44 213 TYR A N 1
ATOM 1657 C CA . TYR A 1 213 ? -14.612 10.579 -13.675 1.00 87.44 213 TYR A CA 1
ATOM 1658 C C . TYR A 1 213 ? -14.747 10.190 -15.142 1.00 87.44 213 TYR A C 1
ATOM 1660 O O . TYR A 1 213 ? -14.506 9.038 -15.506 1.00 87.44 213 TYR A O 1
ATOM 1668 N N . TRP A 1 214 ? -15.094 11.162 -15.978 1.00 87.88 214 TRP A N 1
ATOM 1669 C CA . TRP A 1 214 ? -15.190 11.002 -17.423 1.00 87.88 214 TRP A CA 1
ATOM 1670 C C . TRP A 1 214 ? -14.357 12.094 -18.087 1.00 87.8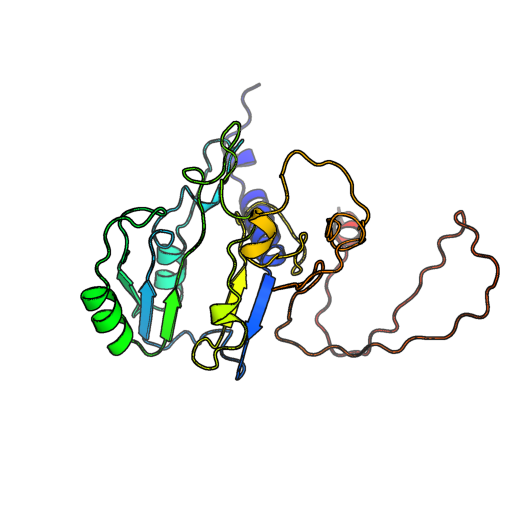8 214 TRP A C 1
ATOM 1672 O O . TRP A 1 214 ? -14.392 13.246 -17.659 1.00 87.88 214 TRP A O 1
ATOM 1682 N N . TYR A 1 215 ? -13.610 11.733 -19.127 1.00 84.25 215 TYR A N 1
ATOM 1683 C CA . TYR A 1 215 ? -12.754 12.657 -19.865 1.00 84.25 215 TYR A CA 1
ATOM 1684 C C . TYR A 1 215 ? -13.094 12.578 -21.348 1.00 84.25 215 TYR A C 1
ATOM 1686 O O . TYR A 1 215 ? -13.271 11.489 -21.893 1.00 84.25 215 TYR A O 1
ATOM 1694 N N . THR A 1 216 ? -13.150 13.728 -22.013 1.00 88.56 216 THR A N 1
ATOM 1695 C CA . THR A 1 216 ? -13.327 13.810 -23.465 1.00 88.56 216 THR A CA 1
ATOM 1696 C C . THR A 1 216 ? -12.071 14.389 -24.089 1.00 88.56 216 THR A C 1
ATOM 1698 O O . THR A 1 216 ? -11.692 15.524 -23.790 1.00 88.56 216 THR A O 1
ATOM 1701 N N . PHE A 1 217 ? -11.428 13.627 -24.969 1.00 84.06 217 PHE A N 1
ATOM 1702 C CA . PHE A 1 217 ? -10.284 14.128 -25.719 1.00 84.06 217 PHE A CA 1
ATOM 1703 C C . PHE A 1 217 ? -10.759 15.077 -26.816 1.00 84.06 217 PHE A C 1
ATOM 1705 O O . PHE A 1 217 ? -11.593 14.720 -27.648 1.00 84.06 217 PHE A O 1
ATOM 1712 N N . THR A 1 218 ? -10.212 16.289 -26.831 1.00 84.56 218 THR A N 1
ATOM 1713 C CA . THR A 1 218 ? -10.421 17.238 -27.920 1.00 84.56 218 THR A CA 1
ATOM 1714 C C . THR A 1 218 ? -9.269 17.121 -28.908 1.00 84.56 218 THR A C 1
ATOM 1716 O O . THR A 1 218 ? -8.094 17.101 -28.540 1.00 84.56 218 THR A O 1
ATOM 1719 N N . ARG A 1 219 ? -9.601 17.011 -30.196 1.00 79.81 219 ARG A N 1
ATOM 1720 C CA . ARG A 1 219 ? -8.590 16.987 -31.250 1.00 79.81 219 ARG A CA 1
ATOM 1721 C C . ARG A 1 219 ? -7.987 18.381 -31.378 1.00 79.81 219 ARG A C 1
ATOM 1723 O O . ARG A 1 219 ? -8.698 19.341 -31.660 1.00 79.81 219 ARG A O 1
ATOM 1730 N N . VAL A 1 220 ? -6.674 18.480 -31.215 1.00 78.19 220 VAL A N 1
ATOM 1731 C CA . VAL A 1 220 ? -5.928 19.713 -31.474 1.00 78.19 220 VAL A CA 1
ATOM 1732 C C . VAL A 1 220 ? -5.277 19.589 -32.853 1.00 78.19 220 VAL A C 1
ATOM 1734 O O . VAL A 1 220 ? -4.619 18.596 -33.140 1.00 78.19 220 VAL A O 1
ATOM 1737 N N . SER A 1 221 ? -5.484 20.578 -33.725 1.00 72.94 221 SER A N 1
ATOM 1738 C CA . SER A 1 221 ? -4.969 20.619 -35.107 1.00 72.94 221 SER A CA 1
ATOM 1739 C C . SER A 1 221 ? -3.577 21.255 -35.236 1.00 72.94 221 SER A C 1
ATOM 1741 O O . SER A 1 221 ? -3.116 21.532 -36.341 1.00 72.94 221 SER A O 1
ATOM 1743 N N . ARG A 1 222 ? -2.903 21.535 -34.116 1.00 71.38 222 ARG A N 1
ATOM 1744 C CA . ARG A 1 222 ? -1.569 22.142 -34.125 1.00 71.38 222 ARG A CA 1
ATOM 1745 C C . ARG A 1 222 ? -0.518 21.081 -34.433 1.00 71.38 222 ARG A C 1
ATOM 1747 O O . ARG A 1 222 ? -0.303 20.182 -33.629 1.00 71.38 222 ARG A O 1
ATOM 1754 N N . ASN A 1 223 ? 0.173 21.254 -35.556 1.00 71.12 223 ASN A N 1
ATOM 1755 C CA . ASN A 1 223 ? 1.304 20.410 -35.957 1.00 71.12 223 ASN A CA 1
ATOM 1756 C C . ASN A 1 223 ? 2.639 20.876 -35.349 1.00 71.12 223 ASN A C 1
ATOM 1758 O O . ASN A 1 223 ? 3.591 20.105 -35.311 1.00 71.12 223 ASN A O 1
ATOM 1762 N N . ASN A 1 224 ? 2.694 22.114 -34.841 1.00 73.44 224 ASN A N 1
ATOM 1763 C CA . ASN A 1 224 ? 3.871 22.689 -34.195 1.00 73.44 224 ASN A CA 1
ATOM 1764 C C . ASN A 1 224 ? 3.562 22.982 -32.724 1.00 73.44 224 ASN A C 1
ATOM 1766 O O . ASN A 1 224 ? 2.638 23.739 -32.410 1.00 73.44 224 ASN A O 1
ATOM 1770 N N . LEU A 1 225 ? 4.347 22.385 -31.829 1.00 68.81 225 LEU A N 1
ATOM 1771 C CA . LEU A 1 225 ? 4.275 22.611 -30.390 1.00 68.81 225 LEU A CA 1
ATOM 1772 C C . LEU A 1 225 ? 5.497 23.432 -29.970 1.00 68.81 225 LEU A C 1
ATOM 1774 O O . LEU A 1 225 ? 6.617 22.930 -29.943 1.00 68.81 225 LEU A O 1
ATOM 1778 N N . TYR A 1 226 ? 5.288 24.716 -29.684 1.00 71.75 226 TYR A N 1
ATOM 1779 C CA . TYR A 1 226 ? 6.351 25.612 -29.236 1.00 71.75 226 TYR A CA 1
ATOM 1780 C C . TYR A 1 226 ? 6.450 25.541 -27.711 1.00 71.75 226 TYR A C 1
ATOM 1782 O O . TYR A 1 226 ? 5.579 26.051 -27.012 1.00 71.75 226 TYR A O 1
ATOM 1790 N N . LEU A 1 227 ? 7.516 24.920 -27.199 1.00 67.56 227 LEU A N 1
ATOM 1791 C CA . LEU A 1 227 ? 7.729 24.668 -25.763 1.00 67.56 227 LEU A CA 1
ATOM 1792 C C . LEU A 1 227 ? 7.813 25.945 -24.903 1.00 67.56 227 LEU A C 1
ATOM 1794 O O . LEU A 1 227 ? 7.670 25.872 -23.687 1.00 67.56 227 LEU A O 1
ATOM 1798 N N . ASN A 1 228 ? 7.989 27.112 -25.528 1.00 68.00 228 ASN A N 1
ATOM 1799 C CA . ASN A 1 228 ? 8.079 28.407 -24.846 1.00 68.00 228 ASN A CA 1
ATOM 1800 C C . ASN A 1 228 ? 6.707 29.061 -24.616 1.00 68.00 228 ASN A C 1
ATOM 1802 O O . ASN A 1 228 ? 6.603 30.027 -23.864 1.00 68.00 228 ASN A O 1
ATOM 1806 N N . HIS A 1 229 ? 5.647 28.541 -25.241 1.00 55.94 229 HIS A N 1
ATOM 1807 C CA . HIS A 1 229 ? 4.280 28.960 -24.967 1.00 55.94 229 HIS A CA 1
ATOM 1808 C C . HIS A 1 229 ? 3.575 27.867 -24.169 1.00 55.94 229 HIS A C 1
ATOM 1810 O O . HIS A 1 229 ? 3.185 26.833 -24.707 1.00 55.94 229 HIS A O 1
ATOM 1816 N N . SER A 1 230 ? 3.370 28.136 -22.879 1.00 50.22 230 SER A N 1
ATOM 1817 C CA . SER A 1 230 ? 2.421 27.411 -22.035 1.00 50.22 230 SER A CA 1
ATOM 1818 C C . SER A 1 230 ? 1.016 27.549 -22.635 1.00 50.22 230 SER A C 1
ATOM 1820 O O . SER A 1 230 ? 0.267 28.485 -22.352 1.00 50.22 230 SER A O 1
ATOM 1822 N N . SER A 1 231 ? 0.644 26.641 -23.535 1.00 53.25 231 SER A N 1
ATOM 1823 C CA . SER A 1 231 ? -0.757 26.425 -23.858 1.00 53.25 231 SER A CA 1
ATOM 1824 C C . SER A 1 231 ? -1.363 25.652 -22.697 1.00 53.25 231 SER A C 1
ATOM 1826 O O . SER A 1 231 ? -1.125 24.452 -22.561 1.00 53.25 231 SER A O 1
ATOM 1828 N N . SER A 1 232 ? -2.141 26.336 -21.861 1.00 49.12 232 SER A N 1
ATOM 1829 C CA . SER A 1 232 ? -2.983 25.673 -20.871 1.00 49.12 232 SER A CA 1
ATOM 1830 C C . SER A 1 232 ? -3.979 24.775 -21.606 1.00 49.12 232 SER A C 1
ATOM 1832 O O . SER A 1 232 ? -4.960 25.236 -22.190 1.00 49.12 232 SER A O 1
ATOM 1834 N N . LEU A 1 233 ? -3.718 23.468 -21.612 1.00 47.03 233 LEU A N 1
ATOM 1835 C CA . LEU A 1 233 ? -4.735 22.475 -21.926 1.00 47.03 233 LEU A CA 1
ATOM 1836 C C . LEU A 1 233 ? -5.755 22.530 -20.784 1.00 47.03 233 LEU A C 1
ATOM 1838 O O . LEU A 1 233 ? -5.601 21.856 -19.770 1.00 47.03 233 LEU A O 1
ATOM 1842 N N . ARG A 1 234 ? -6.771 23.392 -20.903 1.00 42.97 234 ARG A N 1
ATOM 1843 C CA . ARG A 1 234 ? -7.907 23.368 -19.978 1.00 42.97 234 ARG A CA 1
ATOM 1844 C C . ARG A 1 234 ? -8.709 22.108 -20.270 1.00 42.97 234 ARG A C 1
ATOM 1846 O O . ARG A 1 234 ? -9.456 22.060 -21.247 1.00 42.97 234 ARG A O 1
ATOM 1853 N N . ALA A 1 235 ? -8.564 21.098 -19.418 1.00 39.09 235 ALA A N 1
ATOM 1854 C CA . ALA A 1 235 ? -9.615 20.109 -19.255 1.00 39.09 235 ALA A CA 1
ATOM 1855 C C . ALA A 1 235 ? -10.884 20.870 -18.840 1.00 39.09 235 ALA A C 1
ATOM 1857 O O . ALA A 1 235 ? -10.867 21.648 -17.887 1.00 39.09 235 ALA A O 1
ATOM 1858 N N . ARG A 1 236 ? -11.967 20.733 -19.608 1.00 37.72 236 ARG A N 1
ATOM 1859 C CA . ARG A 1 236 ? -13.253 21.341 -19.258 1.00 37.72 236 ARG A CA 1
ATOM 1860 C C . ARG A 1 236 ? -13.926 20.403 -18.257 1.00 37.72 236 ARG A C 1
ATOM 1862 O O . ARG A 1 236 ? -14.592 19.456 -18.657 1.00 37.72 236 ARG A O 1
ATOM 1869 N N . GLU A 1 237 ? -13.659 20.621 -16.974 1.00 41.81 237 GLU A N 1
ATOM 1870 C CA . GLU A 1 237 ? -14.282 19.878 -15.875 1.00 41.81 237 GLU A CA 1
ATOM 1871 C C . GLU A 1 237 ? -15.780 20.227 -15.804 1.00 41.81 237 GLU A C 1
ATOM 1873 O O . GLU A 1 237 ? -16.156 21.399 -15.746 1.00 41.81 237 GLU A O 1
ATOM 1878 N N . THR A 1 238 ? -16.651 19.218 -15.871 1.00 36.31 238 THR A N 1
ATOM 1879 C CA . THR A 1 238 ? -18.097 19.372 -15.645 1.00 36.31 238 THR A CA 1
ATOM 1880 C C . THR A 1 238 ? -18.401 19.404 -14.143 1.00 36.31 238 THR A C 1
ATOM 1882 O O . THR A 1 238 ? -17.744 18.734 -13.353 1.00 36.31 238 THR A O 1
ATOM 1885 N N . SER A 1 239 ? -19.402 20.198 -13.769 1.00 39.75 239 SER A N 1
ATOM 1886 C CA . SER A 1 239 ? -19.590 20.935 -12.508 1.00 39.75 239 SER A CA 1
ATOM 1887 C C . SER A 1 239 ? -19.791 20.183 -11.179 1.00 39.75 239 SER A C 1
ATOM 1889 O O . SER A 1 239 ? -20.170 20.838 -10.214 1.00 39.75 239 SER A O 1
ATOM 1891 N N . ASP A 1 240 ? -19.506 18.885 -11.056 1.00 41.19 240 ASP A N 1
ATOM 1892 C CA . ASP A 1 240 ? -19.940 18.106 -9.874 1.00 41.19 240 ASP A CA 1
ATOM 1893 C C . ASP A 1 240 ? -18.818 17.526 -8.991 1.00 41.19 240 ASP A C 1
ATOM 1895 O O . ASP A 1 240 ? -19.039 16.573 -8.243 1.00 41.19 240 ASP A O 1
ATOM 1899 N N . SER A 1 241 ? -17.611 18.102 -8.990 1.00 34.84 241 SER A N 1
ATOM 1900 C CA . SER A 1 241 ? -16.551 17.679 -8.058 1.00 34.84 241 SER A CA 1
ATOM 1901 C C . SER A 1 241 ? -15.990 18.813 -7.203 1.00 34.84 241 SER A C 1
ATOM 1903 O O . SER A 1 241 ? -15.698 19.907 -7.677 1.00 34.84 241 SER A O 1
ATOM 1905 N N . VAL A 1 242 ? -15.852 18.501 -5.912 1.00 38.09 242 VAL A N 1
ATOM 1906 C CA . VAL A 1 242 ? -15.296 19.305 -4.816 1.00 38.09 242 VAL A CA 1
ATOM 1907 C C . VAL A 1 242 ? -14.095 20.147 -5.262 1.00 38.09 242 VAL A C 1
ATOM 1909 O O . VAL A 1 242 ? -13.114 19.612 -5.770 1.00 38.09 242 VAL A O 1
ATOM 1912 N N . ARG A 1 243 ? -14.166 21.464 -5.018 1.00 30.14 243 ARG A N 1
ATOM 1913 C CA . ARG A 1 243 ? -13.074 22.420 -5.255 1.00 30.14 243 ARG A CA 1
ATOM 1914 C C . ARG A 1 243 ? -11.826 22.003 -4.472 1.00 30.14 243 ARG A C 1
ATOM 1916 O O . ARG A 1 243 ? -11.840 22.042 -3.244 1.00 30.14 243 ARG A O 1
ATOM 1923 N N . TYR A 1 244 ? -10.732 21.704 -5.159 1.00 40.56 244 TYR A N 1
ATOM 1924 C CA . TYR A 1 244 ? -9.389 21.788 -4.584 1.00 40.56 244 TYR A CA 1
ATOM 1925 C C . TYR A 1 244 ? -8.746 23.094 -5.064 1.00 40.56 244 TYR A C 1
ATOM 1927 O O . TYR A 1 244 ? -8.644 23.326 -6.266 1.00 40.56 244 TYR A O 1
ATOM 1935 N N . LYS A 1 245 ? -8.347 23.961 -4.121 1.00 30.78 245 LYS A N 1
ATOM 1936 C CA . LYS A 1 245 ? -7.501 25.133 -4.410 1.00 30.78 245 LYS A CA 1
ATOM 1937 C C . LYS A 1 245 ? -6.091 24.646 -4.747 1.00 30.78 245 LYS A C 1
ATOM 1939 O O . LYS A 1 245 ? -5.567 23.762 -4.064 1.00 30.78 245 LYS A O 1
ATOM 1944 N N . LEU A 1 246 ? -5.463 25.242 -5.758 1.00 34.66 246 LEU A N 1
ATOM 1945 C CA . LEU A 1 246 ? -4.035 25.030 -6.004 1.00 34.66 246 LEU A CA 1
ATOM 1946 C C . LEU A 1 246 ? -3.227 25.615 -4.832 1.00 34.66 246 LEU A C 1
ATOM 1948 O O . LEU A 1 246 ? -3.564 26.674 -4.310 1.00 34.66 246 LEU A O 1
ATOM 1952 N N . PHE A 1 247 ? -2.116 24.981 -4.446 1.00 39.78 247 PHE A N 1
ATOM 1953 C CA . PHE A 1 247 ? -1.243 25.480 -3.368 1.00 39.78 247 PHE A CA 1
ATOM 1954 C C . PHE A 1 247 ? -0.728 26.914 -3.624 1.00 39.78 247 PHE A C 1
ATOM 1956 O O . PHE A 1 247 ? -0.589 27.710 -2.696 1.00 39.78 247 PHE A O 1
ATOM 1963 N N . SER A 1 248 ? -0.536 27.288 -4.893 1.00 40.75 248 SER A N 1
ATOM 1964 C CA . SER A 1 248 ? -0.188 28.660 -5.289 1.00 40.75 248 SER A CA 1
ATOM 1965 C C . SER A 1 248 ? -1.273 29.690 -4.947 1.00 40.75 248 SER A C 1
ATOM 1967 O O . SER A 1 248 ? -0.959 30.855 -4.738 1.00 40.75 248 SER A O 1
ATOM 1969 N N . GLU A 1 249 ? -2.538 29.276 -4.846 1.00 41.09 249 GLU A N 1
ATOM 1970 C CA . GLU A 1 249 ? -3.683 30.144 -4.527 1.00 41.09 249 GLU A CA 1
ATOM 1971 C C . GLU A 1 249 ? -3.881 30.341 -3.014 1.00 41.09 249 GLU A C 1
ATOM 1973 O O . GLU A 1 249 ? -4.672 31.185 -2.601 1.00 41.09 249 GLU A O 1
ATOM 1978 N N . LEU A 1 250 ? -3.169 29.577 -2.178 1.00 43.50 250 LEU A N 1
ATOM 1979 C CA . LEU A 1 250 ? -3.122 29.759 -0.719 1.00 43.50 250 LEU A CA 1
ATOM 1980 C C . LEU A 1 250 ? -2.013 30.727 -0.282 1.00 43.50 250 LEU A C 1
ATOM 1982 O O . LEU A 1 250 ? -1.963 31.120 0.877 1.00 43.50 250 LEU A O 1
ATOM 1986 N N . SER A 1 251 ? -1.123 31.105 -1.203 1.00 36.66 251 SER A N 1
ATOM 1987 C CA . SER A 1 251 ? 0.038 31.961 -0.923 1.00 36.66 251 SER A CA 1
ATOM 1988 C C . SER A 1 251 ? -0.236 33.453 -1.164 1.00 36.66 251 SER A C 1
ATOM 1990 O O . SER A 1 251 ? 0.661 34.267 -0.981 1.00 36.66 251 SER A O 1
ATOM 1992 N N . ALA A 1 252 ? -1.446 33.805 -1.612 1.00 40.19 252 ALA A N 1
ATOM 1993 C CA . ALA A 1 252 ? -1.809 35.155 -2.052 1.00 40.19 252 ALA A CA 1
ATOM 1994 C C . ALA A 1 252 ? -2.746 35.908 -1.085 1.00 40.19 252 ALA A C 1
ATOM 1996 O O . ALA A 1 252 ? -3.197 36.998 -1.417 1.00 40.19 252 ALA A O 1
ATOM 1997 N N . GLU A 1 253 ? -3.031 35.358 0.097 1.00 36.97 253 GLU A N 1
ATOM 1998 C CA . GLU A 1 253 ? -3.764 36.056 1.162 1.00 36.97 253 GLU A CA 1
ATOM 1999 C C . GLU A 1 253 ? -2.892 36.125 2.425 1.00 36.97 253 GLU A C 1
ATOM 2001 O O . GLU A 1 253 ? -2.961 35.260 3.299 1.00 36.97 253 GLU A O 1
ATOM 2006 N N . VAL A 1 254 ? -2.050 37.162 2.476 1.00 36.34 254 VAL A N 1
ATOM 2007 C CA . VAL A 1 254 ? -1.593 37.854 3.695 1.00 36.34 254 VAL A CA 1
ATOM 2008 C C . VAL A 1 254 ? -1.690 39.346 3.418 1.00 36.34 254 VAL A C 1
ATOM 2010 O O . VAL A 1 254 ? -1.210 39.756 2.337 1.00 36.34 254 VAL A O 1
#

Radius of gyration: 21.96 Å; chains: 1; bounding box: 44×58×56 Å

InterPro domains:
  IPR002772 Glycoside hydrolase family 3 C-terminal domain [PF01915] (25-130)
  IPR036881 Glycoside hydrolase family 3 C-terminal domain superfamily [G3DSA:3.40.50.1700] (12-130)
  IPR036881 Glycoside hydrolase family 3 C-terminal domain superfamily [G3DSA:3.40.50.1700] (131-211)
  IPR036881 Glycoside hydrolase family 3 C-terminal domain superfamily [SSF52279] (25-213)
  IPR044993 Beta-D-xylosidase [PTHR42721] (7-130)

Foldseek 3Di:
DDDDVCVVLDPVVVVVLVVLLVQAKFWQFAAPNCPPPDQAWAEEEEAQQQADQPQLQAPPDDDDPDGAGNVNVVCVRHVNYDYDHQANDLVRPDGPVVVSVVSCVVTPYYHYDHDDGCVQDDVVHDHLWDPGDAPLVQNPDPVNRTDMDRDSSRNGDRRWAQWFADHRVCSVPDPPPPAQAADVVVRRQGDTLVHGNDDTSDGGRDGDDSDDDDFDDDDDPDPDDDPVDPPPPDRPDDDPDDDDDDPVNVVPDD

Sequence (254 aa):
MVTNVWEICSPKNQILALEAARNGIVLLKNDAKLLPLPKSMSLAVIGPNADSPQTRIGNYAGPPWKSVAPLQALKSYVKNTVYHPCCNMISCSTTAIEKAVDIAKRADYVVLIMGLDQTQEREALDRMDLGPIDVSFAKDDPRIGGILWTGYPGEGGGGRLPITWYPQDFTKVLKTDMRRRPEPSTDYPGRTYRFYKGDKVFEFGYGLSYSKYWYTFTRVSRNNLYLNHSSSLRARETSDSVRYKLFSELSAEV

Organism: Hibiscus syriacus (NCBI:txid106335)